Protein AF-A0A395L360-F1 (afdb_monomer_lite)

Radius of gyration: 21.71 Å; chains: 1; bounding box: 55×51×58 Å

Foldseek 3Di:
DVVVVLVVLVVCCVVCPPVDAADPLQVLLVQLVCLVVVHCADPVRDRHDPPDPVVSVVVRHLPSVQRVCCSDPLVLQSLLFHAFPLRDTHLLVVQLVVLCVVPVHNVRSSVRSVVVVVVLLVLLLVVLVPAPQFQEEEEEPDPQLVNCVSNQGPVSQVSVVVSRYHYDHHPVVLVVVLVVDQATAEYEYEYLDACDPDHCPSVVVLVVVCVVCVSRHVYYAYRPQNNLLVLCLVCVVCVVVQHQDDDDPSSLVSNCSRGVADCVVCSRRVVCVQQFDNSNSTHGHSLVVQQSVCSRSVNNPSSDPDVDD

Sequence (309 aa):
MKSLCLAALAEWRRVFGDNLFILQWTLAMQAIQCRMEKRYLNANGVLAHPSWNIVEMTLLANDVQGMWRFADADAVKFKSLFVDRDLHPSALGYLYLTEVYRTRNHEEAFWAAFRSYRVAFDRIFNAFGTIERRRRILTGDSFAIKVMDRMIPLEFRRRFEELGLRMVFSPDTALDIAKDCEPFDELVYVSQAKLGSVPNDAATQWSKTREKFKDAAQKVTILPWEAIFEQLSVRRGGYASGVRVPLALDVFDTLRGAADLDYIDLLECGGANDLVEHGAGGAPTLDGVFFILSVAAGGKELLVRPFGS

Secondary structure (DSSP, 8-state):
-HHHHHHHHHHHHHHHGGG-----HHHHHHHHHHHHTT-SB-TTS-B--SS--HHHHHTT-SSTTTGGGGGSGGGGGGGGS-B-TTSPBPHHHHHHHHHHHHHS-HHHHHHHHHHHHHHHHHHHHHHHHHS----EEEEESSHHHHHHHHHS-HHHHHHHHHTTEEE-S-HHHHHHHHHSSPPEEEEEEE------SSTTHHHHHHHHHHHHHTTTEEEEEEE-HHHHHHHHHHHHHHHHTT---PPPHHHHHHHHHHH-STTHHHHHTTGGGGGEEGGGTTEE-HHHHHHHHHHHTT-SS-S--TT--

pLDDT: mean 78.94, std 12.7, range [30.5, 96.25]

Structure (mmCIF, N/CA/C/O backbone):
data_AF-A0A395L360-F1
#
_entry.id   AF-A0A395L360-F1
#
loop_
_atom_site.group_PDB
_atom_site.id
_atom_site.type_symbol
_atom_site.label_atom_id
_atom_site.label_alt_id
_atom_site.label_comp_id
_atom_site.label_asym_id
_atom_site.label_entity_id
_atom_site.label_seq_id
_atom_site.pdbx_PDB_ins_code
_atom_site.Cartn_x
_atom_site.Cartn_y
_atom_site.Cartn_z
_atom_site.occupancy
_atom_site.B_iso_or_equiv
_atom_site.auth_seq_id
_atom_site.auth_comp_id
_atom_site.auth_asym_id
_atom_site.auth_atom_id
_atom_site.pdbx_PDB_model_num
ATOM 1 N N . MET A 1 1 ? 31.123 6.235 -11.259 1.00 59.22 1 MET A N 1
ATOM 2 C CA . MET A 1 1 ? 30.050 5.218 -11.151 1.00 59.22 1 MET A CA 1
ATOM 3 C C . MET A 1 1 ? 29.090 5.273 -12.343 1.00 59.22 1 MET A C 1
ATOM 5 O O . MET A 1 1 ? 29.039 4.292 -13.065 1.00 59.22 1 MET A O 1
ATOM 9 N N . LYS A 1 2 ? 28.431 6.412 -12.644 1.00 65.00 2 LYS A N 1
ATOM 10 C CA . LYS A 1 2 ? 27.554 6.574 -13.834 1.00 65.00 2 LYS A CA 1
ATOM 11 C C . LYS A 1 2 ? 28.213 6.143 -15.160 1.00 65.00 2 LYS A C 1
ATOM 13 O O . LYS A 1 2 ? 27.617 5.386 -15.914 1.00 65.00 2 LYS A O 1
ATOM 18 N N . SER A 1 3 ? 29.448 6.579 -15.418 1.00 68.50 3 SER A N 1
ATOM 19 C CA . SER A 1 3 ? 30.204 6.231 -16.634 1.00 68.50 3 SER A CA 1
ATOM 20 C C . SER A 1 3 ? 30.474 4.729 -16.781 1.00 68.50 3 SER A C 1
ATOM 22 O O . SER A 1 3 ? 30.363 4.199 -17.879 1.00 68.50 3 SER A O 1
ATOM 24 N N . LEU A 1 4 ? 30.771 4.038 -15.676 1.00 73.88 4 LEU A N 1
ATOM 25 C CA . LEU A 1 4 ? 31.001 2.590 -15.661 1.00 73.88 4 LEU A CA 1
ATOM 26 C C . LEU A 1 4 ? 29.714 1.814 -15.964 1.00 73.88 4 LEU A C 1
ATOM 28 O O . LEU A 1 4 ? 29.747 0.884 -16.761 1.00 73.88 4 LEU A O 1
ATOM 32 N N . CYS A 1 5 ? 28.575 2.222 -15.392 1.00 74.25 5 CYS A N 1
ATOM 33 C CA . CYS A 1 5 ? 27.287 1.589 -15.689 1.00 74.25 5 CYS A CA 1
ATOM 34 C C . CYS A 1 5 ? 26.885 1.775 -17.158 1.00 74.25 5 CYS A C 1
ATOM 36 O O . CYS A 1 5 ? 26.438 0.827 -17.793 1.00 74.25 5 CYS A O 1
ATOM 38 N N . LEU A 1 6 ? 27.074 2.977 -17.715 1.00 73.88 6 LEU A N 1
ATOM 39 C CA . LEU A 1 6 ? 26.780 3.243 -19.126 1.00 73.88 6 LEU A CA 1
ATOM 40 C C . LEU A 1 6 ? 27.688 2.433 -20.061 1.00 73.88 6 LEU A C 1
ATOM 42 O O . LEU A 1 6 ? 27.200 1.875 -21.039 1.00 73.88 6 LEU A O 1
ATOM 46 N N . ALA A 1 7 ? 28.979 2.315 -19.736 1.00 78.31 7 ALA A N 1
ATOM 47 C CA . ALA A 1 7 ? 29.909 1.474 -20.486 1.00 78.31 7 ALA A CA 1
ATOM 48 C C . ALA A 1 7 ? 29.517 -0.013 -20.427 1.00 78.31 7 ALA A C 1
ATOM 50 O O . ALA A 1 7 ? 29.523 -0.685 -21.453 1.00 78.31 7 ALA A O 1
ATOM 51 N N . ALA A 1 8 ? 29.109 -0.513 -19.256 1.00 81.38 8 ALA A N 1
ATOM 52 C CA . ALA A 1 8 ? 28.635 -1.887 -19.100 1.00 81.38 8 ALA A CA 1
ATOM 53 C C . ALA A 1 8 ? 27.352 -2.156 -19.907 1.00 81.38 8 ALA A C 1
ATOM 55 O O . ALA A 1 8 ? 27.265 -3.170 -20.594 1.00 81.38 8 ALA A O 1
ATOM 56 N N . LEU A 1 9 ? 26.379 -1.236 -19.882 1.00 80.94 9 LEU A N 1
ATOM 57 C CA . LEU A 1 9 ? 25.150 -1.349 -20.678 1.00 80.94 9 LEU A CA 1
ATOM 58 C C . LEU A 1 9 ? 25.431 -1.309 -22.185 1.00 80.94 9 LEU A C 1
ATOM 60 O O . LEU A 1 9 ? 24.823 -2.069 -22.939 1.00 80.94 9 LEU A O 1
ATOM 64 N N . ALA A 1 10 ? 26.354 -0.450 -22.625 1.00 82.38 10 ALA A N 1
ATOM 65 C CA . ALA A 1 10 ? 26.782 -0.394 -24.020 1.00 82.38 10 ALA A CA 1
ATOM 66 C C . ALA A 1 10 ? 27.452 -1.706 -24.453 1.00 82.38 10 ALA A C 1
ATOM 68 O O . ALA A 1 10 ? 27.144 -2.227 -25.524 1.00 82.38 10 ALA A O 1
ATOM 69 N N . GLU A 1 11 ? 28.304 -2.277 -23.600 1.00 86.94 11 GLU A N 1
ATOM 70 C CA . GLU A 1 11 ? 28.961 -3.556 -23.865 1.00 86.94 11 GLU A CA 1
ATOM 71 C C . GLU A 1 11 ? 27.959 -4.714 -23.908 1.00 86.94 11 GLU A C 1
ATOM 73 O O . GLU A 1 11 ? 27.993 -5.528 -24.828 1.00 86.94 11 GLU A O 1
ATOM 78 N N . TRP A 1 12 ? 26.994 -4.756 -22.986 1.00 87.25 12 TRP A N 1
ATOM 79 C CA . TRP A 1 12 ? 25.898 -5.722 -23.054 1.00 87.25 12 TRP A CA 1
ATOM 80 C C . TRP A 1 12 ? 25.108 -5.575 -24.348 1.00 87.25 12 TRP A C 1
ATOM 82 O O . TRP A 1 12 ? 24.832 -6.572 -25.010 1.00 87.25 12 TRP A O 1
ATOM 92 N N . ARG A 1 13 ? 24.779 -4.348 -24.763 1.00 85.12 13 ARG A N 1
ATOM 93 C CA . ARG A 1 13 ? 24.051 -4.130 -26.016 1.00 85.12 13 ARG A CA 1
ATOM 94 C C . ARG A 1 13 ? 24.862 -4.562 -27.235 1.00 85.12 13 ARG A C 1
ATOM 96 O O . ARG A 1 13 ? 24.296 -5.148 -28.152 1.00 85.12 13 ARG A O 1
ATOM 103 N N . ARG A 1 14 ? 26.181 -4.354 -27.218 1.00 89.06 14 ARG A N 1
ATOM 104 C CA . ARG A 1 14 ? 27.108 -4.839 -28.250 1.00 89.06 14 ARG A CA 1
ATOM 105 C C . ARG A 1 14 ? 27.142 -6.370 -28.326 1.00 89.06 14 ARG A C 1
ATOM 107 O O . ARG A 1 14 ? 27.193 -6.913 -29.424 1.00 89.06 14 ARG A O 1
ATOM 114 N N . VAL A 1 15 ? 27.134 -7.055 -27.180 1.00 92.88 15 VAL A N 1
ATOM 115 C CA . VAL A 1 15 ? 27.227 -8.525 -27.091 1.00 92.88 15 VAL A CA 1
ATOM 116 C C . VAL A 1 15 ? 25.903 -9.210 -27.427 1.00 92.88 15 VAL A C 1
ATOM 118 O O . VAL A 1 15 ? 25.886 -10.192 -28.163 1.00 92.88 15 VAL A O 1
ATOM 121 N N . PHE A 1 16 ? 24.795 -8.710 -26.885 1.00 87.38 16 PHE A N 1
ATOM 122 C CA . PHE A 1 16 ? 23.493 -9.373 -26.949 1.00 87.38 16 PHE A CA 1
ATOM 123 C C . PHE A 1 16 ? 22.576 -8.824 -28.056 1.00 87.38 16 PHE A C 1
ATOM 125 O O . PHE A 1 16 ? 21.597 -9.483 -28.410 1.00 87.38 16 PHE A O 1
ATOM 132 N N . GLY A 1 17 ? 22.880 -7.652 -28.627 1.00 84.38 17 GLY A N 1
ATOM 133 C CA . GLY A 1 17 ? 22.127 -7.056 -29.734 1.00 84.38 17 GLY A CA 1
ATOM 134 C C . GLY A 1 17 ? 20.633 -6.908 -29.431 1.00 84.38 17 GLY A C 1
ATOM 135 O O . GLY A 1 17 ? 20.245 -6.474 -28.344 1.00 84.38 17 GLY A O 1
ATOM 136 N N . ASP A 1 18 ? 19.791 -7.321 -30.379 1.00 78.88 18 ASP A N 1
ATOM 137 C CA . ASP A 1 18 ? 18.322 -7.254 -30.284 1.00 78.88 18 ASP A CA 1
ATOM 138 C C . ASP A 1 18 ? 17.711 -8.242 -29.274 1.00 78.88 18 ASP A C 1
ATOM 140 O O . ASP A 1 18 ? 16.524 -8.158 -28.946 1.00 78.88 18 ASP A O 1
ATOM 144 N N . ASN A 1 19 ? 18.514 -9.172 -28.743 1.00 80.31 19 ASN A N 1
ATOM 145 C CA . ASN A 1 19 ? 18.090 -10.053 -27.655 1.00 80.31 19 ASN A CA 1
ATOM 146 C C . ASN A 1 19 ? 18.154 -9.360 -26.287 1.00 80.31 19 ASN A C 1
ATOM 148 O O . ASN A 1 19 ? 17.622 -9.894 -25.314 1.00 80.31 19 ASN A O 1
ATOM 152 N N . LEU A 1 20 ? 18.776 -8.178 -26.200 1.00 81.50 20 LEU A N 1
ATOM 153 C CA . LEU A 1 20 ? 18.818 -7.381 -24.983 1.00 81.50 20 LEU A CA 1
ATOM 154 C C . LEU A 1 20 ? 17.690 -6.353 -24.953 1.00 81.50 20 LEU A C 1
ATOM 156 O O . LEU A 1 20 ? 17.632 -5.428 -25.764 1.00 81.50 20 LEU A O 1
ATOM 160 N N . PHE A 1 21 ? 16.846 -6.472 -23.935 1.00 77.81 21 PHE A N 1
ATOM 161 C CA . PHE A 1 21 ? 15.859 -5.462 -23.593 1.00 77.81 21 PHE A CA 1
ATOM 162 C C . PHE A 1 21 ? 16.303 -4.729 -22.324 1.00 77.81 21 PHE A C 1
ATOM 164 O O . PHE A 1 21 ? 16.394 -5.336 -21.258 1.00 77.81 21 PHE A O 1
ATOM 171 N N . ILE A 1 22 ? 16.597 -3.430 -22.433 1.00 76.75 22 ILE A N 1
ATOM 172 C CA . ILE A 1 22 ? 16.998 -2.601 -21.287 1.00 76.75 22 ILE A CA 1
ATOM 173 C C . ILE A 1 22 ? 15.812 -1.741 -20.867 1.00 76.75 22 ILE A C 1
ATOM 175 O O . ILE A 1 22 ? 15.365 -0.881 -21.627 1.00 76.75 22 ILE A O 1
ATOM 179 N N . LEU A 1 23 ? 15.363 -1.946 -19.631 1.00 76.75 23 LEU A N 1
ATOM 180 C CA . LEU A 1 23 ? 14.363 -1.128 -18.956 1.00 76.75 23 LEU A CA 1
ATOM 181 C C . LEU A 1 23 ? 15.020 -0.376 -17.797 1.00 76.75 23 LEU A C 1
ATOM 183 O O . LEU A 1 23 ? 15.517 -0.987 -16.852 1.00 76.75 23 LEU A O 1
ATOM 187 N N . GLN A 1 24 ? 14.984 0.949 -17.832 1.00 76.75 24 GLN A N 1
ATOM 188 C CA . GLN A 1 24 ? 15.453 1.811 -16.755 1.00 76.75 24 GLN A CA 1
ATOM 189 C C . GLN A 1 24 ? 14.305 2.169 -15.809 1.00 76.75 24 GLN A C 1
ATOM 191 O O . GLN A 1 24 ? 13.947 3.334 -15.638 1.00 76.75 24 GLN A O 1
ATOM 196 N N . TRP A 1 25 ? 13.761 1.147 -15.145 1.00 75.69 25 TRP A N 1
ATOM 197 C CA . TRP A 1 25 ? 12.583 1.231 -14.274 1.00 75.69 25 TRP A CA 1
ATOM 198 C C . TRP A 1 25 ? 12.592 2.416 -13.292 1.00 75.69 25 TRP A C 1
ATOM 200 O O . TRP A 1 25 ? 11.624 3.170 -13.210 1.00 75.69 25 TRP A O 1
ATOM 210 N N . THR A 1 26 ? 13.691 2.633 -12.570 1.00 75.44 26 THR A N 1
ATOM 211 C CA . THR A 1 26 ? 13.767 3.716 -11.578 1.00 75.44 26 THR A CA 1
ATOM 212 C C . THR A 1 26 ? 13.650 5.094 -12.223 1.00 75.44 26 THR A C 1
ATOM 214 O O . THR A 1 26 ? 12.878 5.932 -11.761 1.00 75.44 26 THR A O 1
ATOM 217 N N . LEU A 1 27 ? 14.372 5.320 -13.323 1.00 73.94 27 LEU A N 1
ATOM 218 C CA . LEU A 1 27 ? 14.349 6.592 -14.048 1.00 73.94 27 LEU A CA 1
ATOM 219 C C . LEU A 1 27 ? 13.007 6.804 -14.741 1.00 73.94 27 LEU A C 1
ATOM 221 O O . LEU A 1 27 ? 12.479 7.913 -14.737 1.00 73.94 27 LEU A O 1
ATOM 225 N N . ALA A 1 28 ? 12.436 5.726 -15.266 1.00 72.81 28 ALA A N 1
ATOM 226 C CA . ALA A 1 28 ? 11.098 5.680 -15.813 1.00 72.81 28 ALA A CA 1
ATOM 227 C C . ALA A 1 28 ? 10.045 6.179 -14.821 1.00 72.81 28 ALA A C 1
ATOM 229 O O . ALA A 1 28 ? 9.337 7.153 -15.090 1.00 72.81 28 ALA A O 1
ATOM 230 N N . MET A 1 29 ? 9.988 5.569 -13.640 1.00 75.50 29 MET A N 1
ATOM 231 C CA . MET A 1 29 ? 8.995 5.915 -12.626 1.00 75.50 29 MET A CA 1
ATOM 232 C C . MET A 1 29 ? 9.245 7.289 -12.011 1.00 75.50 29 MET A C 1
ATOM 234 O O . MET A 1 29 ? 8.304 8.053 -11.809 1.00 75.50 29 MET A O 1
ATOM 238 N N . GLN A 1 30 ? 10.504 7.659 -11.771 1.00 74.44 30 GLN A N 1
ATOM 239 C CA . GLN A 1 30 ? 10.831 8.995 -11.275 1.00 74.44 30 GLN A CA 1
ATOM 240 C C . GLN A 1 30 ? 10.478 10.084 -12.294 1.00 74.44 30 GLN A C 1
ATOM 242 O O . GLN A 1 30 ? 10.007 11.154 -11.905 1.00 74.44 30 GLN A O 1
ATOM 247 N N . ALA A 1 31 ? 10.646 9.821 -13.593 1.00 72.88 31 ALA A N 1
ATOM 248 C CA . ALA A 1 31 ? 10.230 10.742 -14.642 1.00 72.88 31 ALA A CA 1
ATOM 249 C C . ALA A 1 31 ? 8.704 10.908 -14.690 1.00 72.88 31 ALA A C 1
ATOM 251 O O . ALA A 1 31 ? 8.224 12.028 -14.877 1.00 72.88 31 ALA A O 1
ATOM 252 N N . ILE A 1 32 ? 7.940 9.829 -14.490 1.00 73.25 32 ILE A N 1
ATOM 253 C CA . ILE A 1 32 ? 6.479 9.897 -14.328 1.00 73.25 32 ILE A CA 1
ATOM 254 C C . ILE A 1 32 ? 6.137 10.739 -13.098 1.00 73.25 32 ILE A C 1
ATOM 256 O O . ILE A 1 32 ? 5.418 11.728 -13.221 1.00 73.25 32 ILE A O 1
ATOM 260 N N . GLN A 1 33 ? 6.715 10.425 -11.937 1.00 74.94 33 GLN A N 1
ATOM 261 C CA . GLN A 1 33 ? 6.440 11.139 -10.692 1.00 74.94 33 GLN A CA 1
ATOM 262 C C . GLN A 1 33 ? 6.735 12.643 -10.808 1.00 74.94 33 GLN A C 1
ATOM 264 O O . GLN A 1 33 ? 5.898 13.464 -10.436 1.00 74.94 33 GLN A O 1
ATOM 269 N N . CYS A 1 34 ? 7.887 13.021 -11.372 1.00 76.56 34 CYS A N 1
ATOM 270 C CA . CYS A 1 34 ? 8.237 14.427 -11.571 1.00 76.56 34 CYS A CA 1
ATOM 271 C C . CYS A 1 34 ? 7.216 15.143 -12.465 1.00 76.56 34 CYS A C 1
ATOM 273 O O . CYS A 1 34 ? 6.809 16.255 -12.142 1.00 76.56 34 CYS A O 1
ATOM 275 N N . ARG A 1 35 ? 6.749 14.505 -13.547 1.00 73.62 35 ARG A N 1
ATOM 276 C CA . ARG A 1 35 ? 5.703 15.073 -14.415 1.00 73.62 35 ARG A CA 1
ATOM 277 C C . ARG A 1 35 ? 4.372 15.225 -13.684 1.00 73.62 35 ARG A C 1
ATOM 279 O O . ARG A 1 35 ? 3.767 16.291 -13.756 1.00 73.62 35 ARG A O 1
ATOM 286 N N . MET A 1 36 ? 3.947 14.199 -12.947 1.00 73.06 36 MET A N 1
ATOM 287 C CA . MET A 1 36 ? 2.704 14.218 -12.169 1.00 73.06 36 MET A CA 1
ATOM 288 C C . MET A 1 36 ? 2.684 15.332 -11.121 1.00 73.06 36 MET A C 1
ATOM 290 O O . MET A 1 36 ? 1.665 15.985 -10.914 1.00 73.06 36 MET A O 1
ATOM 294 N N . GLU A 1 37 ? 3.824 15.566 -10.477 1.00 77.12 37 GLU A N 1
ATOM 295 C CA . GLU A 1 37 ? 4.002 16.607 -9.463 1.00 77.12 37 GLU A CA 1
ATOM 296 C C . GLU A 1 37 ? 4.394 17.964 -10.076 1.00 77.12 37 GLU A C 1
ATOM 298 O O . GLU A 1 37 ? 4.651 18.917 -9.343 1.00 77.12 37 GLU A O 1
ATOM 303 N N . LYS A 1 38 ? 4.450 18.060 -11.414 1.00 77.12 38 LYS A N 1
ATOM 304 C CA . LYS A 1 38 ? 4.876 19.245 -12.178 1.00 77.12 38 LYS A CA 1
ATOM 305 C C . LYS A 1 38 ? 6.249 19.788 -11.752 1.00 77.12 38 LYS A C 1
ATOM 307 O O . LYS A 1 38 ? 6.505 20.989 -11.820 1.00 77.12 38 LYS A O 1
ATOM 312 N N . ARG A 1 39 ? 7.150 18.904 -11.321 1.00 82.12 39 ARG A N 1
ATOM 313 C CA . ARG A 1 39 ? 8.523 19.226 -10.920 1.00 82.12 39 ARG A CA 1
ATOM 314 C C . ARG A 1 39 ? 9.479 19.117 -12.101 1.00 82.12 39 ARG A C 1
ATOM 316 O O . ARG A 1 39 ? 9.359 18.218 -12.930 1.00 82.12 39 ARG A O 1
ATOM 323 N N . TYR A 1 40 ? 10.473 20.004 -12.124 1.00 81.31 40 TYR A N 1
ATOM 324 C CA . TYR A 1 40 ? 11.569 19.992 -13.100 1.00 81.31 40 TYR A CA 1
ATOM 325 C C . TYR A 1 40 ? 11.104 20.035 -14.563 1.00 81.31 40 TYR A C 1
ATOM 327 O O . TYR A 1 40 ? 11.770 19.496 -15.441 1.00 81.31 40 TYR A O 1
ATOM 335 N N . LEU A 1 41 ? 9.956 20.654 -14.838 1.00 76.88 41 LEU A N 1
ATOM 336 C CA . LEU A 1 41 ? 9.489 20.902 -16.198 1.00 76.88 41 LEU A CA 1
ATOM 337 C C . LEU A 1 41 ? 10.033 22.252 -16.670 1.00 76.88 41 LEU A C 1
ATOM 339 O O . LEU A 1 41 ? 9.977 23.236 -15.934 1.00 76.88 41 LEU A O 1
ATOM 343 N N . ASN A 1 42 ? 10.573 22.304 -17.886 1.00 77.62 42 ASN A N 1
ATOM 344 C CA . ASN A 1 42 ? 10.954 23.568 -18.510 1.00 77.62 42 ASN A CA 1
ATOM 345 C C . ASN A 1 42 ? 9.720 24.317 -19.056 1.00 77.62 42 ASN A C 1
ATOM 347 O O . ASN A 1 42 ? 8.594 23.819 -18.996 1.00 77.62 42 ASN A O 1
ATOM 351 N N . ALA A 1 43 ? 9.936 25.502 -19.636 1.00 76.38 43 ALA A N 1
ATOM 352 C CA . ALA A 1 43 ? 8.869 26.342 -20.195 1.00 76.38 43 ALA A CA 1
ATOM 353 C C . ALA A 1 43 ? 8.021 25.657 -21.290 1.00 76.38 43 ALA A C 1
ATOM 355 O O . ALA A 1 43 ? 6.885 26.056 -21.517 1.00 76.38 43 ALA A O 1
ATOM 356 N N . ASN A 1 44 ? 8.543 24.603 -21.926 1.00 71.94 44 ASN A N 1
ATOM 357 C CA . ASN A 1 44 ? 7.860 23.836 -22.969 1.00 71.94 44 ASN A CA 1
ATOM 358 C C . ASN A 1 44 ? 7.215 22.543 -22.428 1.00 71.94 44 ASN A C 1
ATOM 360 O O . ASN A 1 44 ? 6.827 21.679 -23.210 1.00 71.94 44 ASN A O 1
ATOM 364 N N . GLY A 1 45 ? 7.151 22.359 -21.103 1.00 65.50 45 GLY A N 1
ATOM 365 C CA . GLY A 1 45 ? 6.587 21.158 -20.475 1.00 65.50 45 GLY A CA 1
ATOM 366 C C . GLY A 1 45 ? 7.474 19.911 -20.574 1.00 65.50 45 GLY A C 1
ATOM 367 O O . GLY A 1 45 ? 7.029 18.807 -20.259 1.00 65.50 45 GLY A O 1
ATOM 368 N N . VAL A 1 46 ? 8.735 20.057 -20.990 1.00 71.38 46 VAL A N 1
ATOM 369 C CA . VAL A 1 46 ? 9.690 18.947 -21.098 1.00 71.38 46 VAL A CA 1
ATOM 370 C C . VAL A 1 46 ? 10.416 18.763 -19.768 1.00 71.38 46 VAL A C 1
ATOM 372 O O . VAL A 1 46 ? 10.891 19.728 -19.168 1.00 71.38 46 VAL A O 1
ATOM 375 N N . LEU A 1 47 ? 10.525 17.512 -19.317 1.00 69.31 47 LEU A N 1
ATOM 376 C CA . LEU A 1 47 ? 11.241 17.157 -18.094 1.00 69.31 47 LEU A CA 1
ATOM 377 C C . LEU A 1 47 ? 12.748 17.424 -18.250 1.00 69.31 47 LEU A C 1
ATOM 379 O O . LEU A 1 47 ? 13.417 16.791 -19.064 1.00 69.31 47 LEU A O 1
ATOM 383 N N . ALA A 1 48 ? 13.268 18.339 -17.437 1.00 72.81 48 ALA A N 1
ATOM 384 C CA . ALA A 1 48 ? 14.655 18.782 -17.371 1.00 72.81 48 ALA A CA 1
ATOM 385 C C . ALA A 1 48 ? 15.181 18.623 -15.930 1.00 72.81 48 ALA A C 1
ATOM 387 O O . ALA A 1 48 ? 15.275 19.582 -15.164 1.00 72.81 48 ALA A O 1
ATOM 388 N N . HIS A 1 49 ? 15.487 17.383 -15.539 1.00 73.31 49 HIS A N 1
ATOM 389 C CA . HIS A 1 49 ? 15.972 17.070 -14.192 1.00 73.31 49 HIS A CA 1
ATOM 390 C C . HIS A 1 49 ? 17.443 17.505 -14.010 1.00 73.31 49 HIS A C 1
ATOM 392 O O . HIS A 1 49 ? 18.272 17.172 -14.857 1.00 73.31 49 HIS A O 1
ATOM 398 N N . PRO A 1 50 ? 17.818 18.180 -12.904 1.00 69.62 50 PRO A N 1
ATOM 399 C CA . PRO A 1 50 ? 19.157 18.764 -12.740 1.00 69.62 50 PRO A CA 1
ATOM 400 C C . PRO A 1 50 ? 20.289 17.731 -12.650 1.00 69.62 50 PRO A C 1
ATOM 402 O O . PRO A 1 50 ? 21.438 18.047 -12.941 1.00 69.62 50 PRO A O 1
ATOM 405 N N . SER A 1 51 ? 19.985 16.496 -12.245 1.00 68.62 51 SER A N 1
ATOM 406 C CA . SER A 1 51 ? 20.979 15.428 -12.065 1.00 68.62 51 SER A CA 1
ATOM 407 C C . SER A 1 51 ? 20.837 14.257 -13.040 1.00 68.62 51 SER A C 1
ATOM 409 O O . SER A 1 51 ? 21.713 13.389 -13.075 1.00 68.62 51 SER A O 1
ATOM 411 N N . TRP A 1 52 ? 19.776 14.214 -13.855 1.00 66.69 52 TRP A N 1
ATOM 412 C CA . TRP A 1 52 ? 19.550 13.123 -14.807 1.00 66.69 52 TRP A CA 1
ATOM 413 C C . TRP A 1 52 ? 19.457 13.666 -16.222 1.00 66.69 52 TRP A C 1
ATOM 415 O O . TRP A 1 52 ? 18.500 14.347 -16.584 1.00 66.69 52 TRP A O 1
ATOM 425 N N . ASN A 1 53 ? 20.432 13.299 -17.047 1.00 65.00 53 ASN A N 1
ATOM 426 C CA . ASN A 1 53 ? 20.333 13.515 -18.478 1.00 65.00 53 ASN A CA 1
ATOM 427 C C . ASN A 1 53 ? 19.519 12.369 -19.088 1.00 65.00 53 ASN A C 1
ATOM 429 O O . ASN A 1 53 ? 20.064 11.333 -19.467 1.00 65.00 53 ASN A O 1
ATOM 433 N N . ILE A 1 54 ? 18.197 12.547 -19.119 1.00 60.22 54 ILE A N 1
ATOM 434 C CA . ILE A 1 54 ? 17.262 11.566 -19.677 1.00 60.22 54 ILE A CA 1
ATOM 435 C C . ILE A 1 54 ? 17.630 11.252 -21.131 1.00 60.22 54 ILE A C 1
ATOM 437 O O . ILE A 1 54 ? 17.564 10.095 -21.518 1.00 60.22 54 ILE A O 1
ATOM 441 N N . VAL A 1 55 ? 18.114 12.232 -21.902 1.00 59.84 55 VAL A N 1
ATOM 442 C CA . VAL A 1 55 ? 18.509 12.052 -23.309 1.00 59.84 55 VAL A CA 1
ATOM 443 C C . VAL A 1 55 ? 19.649 11.038 -23.454 1.00 59.84 55 VAL A C 1
ATOM 445 O O . VAL A 1 55 ? 19.515 10.091 -24.220 1.00 59.84 55 VAL A O 1
ATOM 448 N N . GLU A 1 56 ? 20.728 11.153 -22.675 1.00 62.03 56 GLU A N 1
ATOM 449 C CA . GLU A 1 56 ? 21.827 10.163 -22.683 1.00 62.03 56 GLU A CA 1
ATOM 450 C C . GLU A 1 56 ? 21.346 8.750 -22.335 1.00 62.03 56 GLU A C 1
ATOM 452 O O . GLU A 1 56 ? 21.792 7.765 -22.917 1.00 62.03 56 GLU A O 1
ATOM 457 N N . MET A 1 57 ? 20.424 8.655 -21.380 1.00 60.78 57 MET A N 1
ATOM 458 C CA . MET A 1 57 ? 19.875 7.390 -20.903 1.00 60.78 57 MET A CA 1
ATOM 459 C C . MET A 1 57 ? 18.929 6.749 -21.937 1.00 60.78 57 MET A C 1
ATOM 461 O O . MET A 1 57 ? 18.931 5.528 -22.090 1.00 60.78 57 MET A O 1
ATOM 465 N N . THR A 1 58 ? 18.177 7.566 -22.690 1.00 61.34 58 THR A N 1
ATOM 466 C CA . THR A 1 58 ? 17.247 7.111 -23.745 1.00 61.34 58 THR A CA 1
ATOM 467 C C . THR A 1 58 ? 17.940 6.412 -24.908 1.00 61.34 58 THR A C 1
ATOM 469 O O . THR A 1 58 ? 17.328 5.572 -25.555 1.00 61.34 58 THR A O 1
ATOM 472 N N . LEU A 1 59 ? 19.213 6.727 -25.171 1.00 62.25 59 LEU A N 1
ATOM 473 C CA . LEU A 1 59 ? 19.972 6.140 -26.280 1.00 62.25 59 LEU A CA 1
ATOM 474 C C . LEU A 1 59 ? 20.271 4.651 -26.067 1.00 62.25 59 LEU A C 1
ATOM 476 O O . LEU A 1 59 ? 20.523 3.927 -27.027 1.00 62.25 59 LEU A O 1
ATOM 480 N N . LEU A 1 60 ? 20.258 4.195 -24.812 1.00 62.09 60 LEU A N 1
ATOM 481 C CA . LEU A 1 60 ? 20.597 2.824 -24.436 1.00 62.09 60 LEU A CA 1
ATOM 482 C C . LEU A 1 60 ? 19.396 2.020 -23.944 1.00 62.09 60 LEU A C 1
ATOM 484 O O . LEU A 1 60 ? 19.508 0.801 -23.837 1.00 62.09 60 LEU A O 1
ATOM 488 N N . ALA A 1 61 ? 18.273 2.666 -23.639 1.00 60.72 61 ALA A N 1
ATOM 489 C CA . ALA A 1 61 ? 17.119 2.032 -23.021 1.00 60.72 61 ALA A CA 1
ATOM 490 C C . ALA A 1 61 ? 15.910 2.015 -23.959 1.00 60.72 61 ALA A C 1
ATOM 492 O O . ALA A 1 61 ? 15.635 2.976 -24.673 1.00 60.72 61 ALA A O 1
ATOM 493 N N . ASN A 1 62 ? 15.187 0.900 -23.956 1.00 66.06 62 ASN A N 1
ATOM 494 C CA . ASN A 1 62 ? 14.049 0.669 -24.845 1.00 66.06 62 ASN A CA 1
ATOM 495 C C . ASN A 1 62 ? 12.770 1.388 -24.380 1.00 66.06 62 ASN A C 1
ATOM 497 O O . ASN A 1 62 ? 11.775 1.410 -25.098 1.00 66.06 62 ASN A O 1
ATOM 501 N N . ASP A 1 63 ? 12.796 1.976 -23.188 1.00 59.84 63 ASP A N 1
ATOM 502 C CA . ASP A 1 63 ? 11.618 2.370 -22.426 1.00 59.84 63 ASP A CA 1
ATOM 503 C C . ASP A 1 63 ? 11.285 3.855 -22.469 1.00 59.84 63 ASP A C 1
ATOM 505 O O . ASP A 1 63 ? 10.121 4.235 -22.334 1.00 59.84 63 ASP A O 1
ATOM 509 N N . VAL A 1 64 ? 12.264 4.726 -22.706 1.00 53.28 64 VAL A N 1
ATOM 510 C CA . VAL A 1 64 ? 12.040 6.163 -22.509 1.00 53.28 64 VAL A CA 1
ATOM 511 C C . VAL A 1 64 ? 11.174 6.810 -23.593 1.00 53.28 64 VAL A C 1
ATOM 513 O O . VAL A 1 64 ? 10.441 7.758 -23.304 1.00 53.28 64 VAL A O 1
ATOM 516 N N . GLN A 1 65 ? 11.148 6.254 -24.808 1.00 51.31 65 GLN A N 1
ATOM 517 C CA . GLN A 1 65 ? 10.231 6.706 -25.862 1.00 51.31 65 GLN A CA 1
ATOM 518 C C . GLN A 1 65 ? 8.782 6.221 -25.675 1.00 51.31 65 GLN A C 1
ATOM 520 O O . GLN A 1 65 ? 7.887 6.781 -26.296 1.00 51.31 65 GLN A O 1
ATOM 525 N N . GLY A 1 66 ? 8.511 5.241 -24.806 1.00 52.03 66 GLY A N 1
ATOM 526 C CA . GLY A 1 66 ? 7.139 4.821 -24.480 1.00 52.03 66 GLY A CA 1
ATOM 527 C C . GLY A 1 66 ? 6.464 5.707 -23.428 1.00 52.03 66 GLY A C 1
ATOM 528 O O . GLY A 1 66 ? 5.242 5.767 -23.342 1.00 52.03 66 GLY A O 1
ATOM 529 N N . MET A 1 67 ? 7.253 6.440 -22.637 1.00 55.06 67 MET A N 1
ATOM 530 C CA . MET A 1 67 ? 6.773 7.053 -21.395 1.00 55.06 67 MET A CA 1
ATOM 531 C C . MET A 1 67 ? 6.276 8.491 -21.494 1.00 55.06 67 MET A C 1
ATOM 533 O O . MET A 1 67 ? 5.695 9.004 -20.538 1.00 55.06 67 MET A O 1
ATOM 537 N N . TRP A 1 68 ? 6.503 9.175 -22.616 1.00 49.97 68 TRP A N 1
ATOM 538 C CA . TRP A 1 68 ? 6.033 10.556 -22.793 1.00 49.97 68 TRP A CA 1
ATOM 539 C C . TRP A 1 68 ? 4.501 10.659 -22.765 1.00 49.97 68 TRP A C 1
ATOM 541 O O . TRP A 1 68 ? 3.979 11.689 -22.351 1.00 49.97 68 TRP A O 1
ATOM 551 N N . ARG A 1 69 ? 3.788 9.582 -23.126 1.00 50.56 69 ARG A N 1
ATOM 552 C CA . ARG A 1 69 ? 2.319 9.498 -23.056 1.00 50.56 69 ARG A CA 1
ATOM 553 C C . ARG A 1 69 ? 1.771 9.250 -21.650 1.00 50.56 69 ARG A C 1
ATOM 555 O O . ARG A 1 69 ? 0.595 9.477 -21.420 1.00 50.56 69 ARG A O 1
ATOM 562 N N . PHE A 1 70 ? 2.611 8.908 -20.672 1.00 51.66 70 PHE A N 1
ATOM 563 C CA . PHE A 1 70 ? 2.209 8.840 -19.258 1.00 51.66 70 PHE A CA 1
ATOM 564 C C . PHE A 1 70 ? 2.053 10.228 -18.602 1.00 51.66 70 PHE A C 1
ATOM 566 O O . PHE A 1 70 ? 1.846 10.333 -17.396 1.00 51.66 70 PHE A O 1
ATOM 573 N N . ALA A 1 71 ? 2.148 11.298 -19.399 1.00 47.31 71 ALA A N 1
ATOM 574 C CA . ALA A 1 71 ? 1.791 12.666 -19.035 1.00 47.31 71 ALA A CA 1
ATOM 575 C C . ALA A 1 71 ? 0.289 12.989 -19.231 1.00 47.31 71 ALA A C 1
ATOM 577 O O . ALA A 1 71 ? -0.100 14.142 -19.049 1.00 47.31 71 ALA A O 1
ATOM 578 N N . ASP A 1 72 ? -0.534 12.012 -19.630 1.00 49.16 72 ASP A N 1
ATOM 579 C CA . ASP A 1 72 ? -1.973 12.179 -19.889 1.00 49.16 72 ASP A CA 1
ATOM 580 C C . ASP A 1 72 ? -2.788 12.473 -18.611 1.00 49.16 72 ASP A C 1
ATOM 582 O O . ASP A 1 72 ? -2.372 12.150 -17.501 1.00 49.16 72 ASP A O 1
ATOM 586 N N . ALA A 1 73 ? -3.977 13.064 -18.746 1.00 41.28 73 ALA A N 1
ATOM 587 C CA . ALA A 1 73 ? -4.859 13.436 -17.634 1.00 41.28 73 ALA A CA 1
ATOM 588 C C . ALA A 1 73 ? -5.359 12.227 -16.808 1.00 41.28 73 ALA A C 1
ATOM 590 O O . ALA A 1 73 ? -5.688 12.380 -15.629 1.00 41.28 73 ALA A O 1
ATOM 591 N N . ASP A 1 74 ? -5.300 11.016 -17.373 1.00 52.06 74 ASP A N 1
ATOM 592 C CA . ASP A 1 74 ? -5.495 9.733 -16.677 1.00 52.06 74 ASP A CA 1
ATOM 593 C C . ASP A 1 74 ? -4.266 9.281 -15.846 1.00 52.06 74 ASP A C 1
ATOM 595 O O . ASP A 1 74 ? -4.253 8.174 -15.290 1.00 52.06 74 ASP A O 1
ATOM 599 N N . ALA A 1 75 ? -3.258 10.156 -15.675 1.00 56.91 75 ALA A N 1
ATOM 600 C CA . ALA A 1 75 ? -2.046 9.985 -14.857 1.00 56.91 75 ALA A CA 1
ATOM 601 C C . ALA A 1 75 ? -2.310 9.412 -13.451 1.00 56.91 75 ALA A C 1
ATOM 603 O O . ALA A 1 75 ? -1.431 8.825 -12.828 1.00 56.91 75 ALA A O 1
ATOM 604 N N . VAL A 1 76 ? -3.527 9.550 -12.921 1.00 61.28 76 VAL A N 1
ATOM 605 C CA . VAL A 1 76 ? -3.904 9.030 -11.603 1.00 61.28 76 VAL A CA 1
ATOM 606 C C . VAL A 1 76 ? -3.692 7.517 -11.482 1.00 61.28 76 VAL A C 1
ATOM 608 O O . VAL A 1 76 ? -3.254 7.065 -10.426 1.00 61.28 76 VAL A O 1
ATOM 611 N N . LYS A 1 77 ? -3.916 6.743 -12.555 1.00 66.94 77 LYS A N 1
ATOM 612 C CA . LYS A 1 77 ? -3.625 5.294 -12.589 1.00 66.94 77 LYS A CA 1
ATOM 613 C C . LYS A 1 77 ? -2.126 5.001 -12.493 1.00 66.94 77 LYS A C 1
ATOM 615 O O . LYS A 1 77 ? -1.724 3.954 -11.998 1.00 66.94 77 LYS A O 1
ATOM 620 N N . PHE A 1 78 ? -1.299 5.952 -12.915 1.00 69.12 78 PHE A N 1
ATOM 621 C CA . PHE A 1 78 ? 0.155 5.854 -12.895 1.00 69.12 78 PHE A CA 1
ATOM 622 C C . PHE A 1 78 ? 0.755 6.183 -11.526 1.00 69.12 78 PHE A C 1
ATOM 624 O O . PHE A 1 78 ? 1.888 5.791 -11.280 1.00 69.12 78 PHE A O 1
ATOM 631 N N . LYS A 1 79 ? 0.001 6.783 -10.585 1.00 69.62 79 LYS A N 1
ATOM 632 C CA . LYS A 1 79 ? 0.444 6.868 -9.173 1.00 69.62 79 LYS A CA 1
ATOM 633 C C . LYS A 1 79 ? 0.690 5.490 -8.564 1.00 69.62 79 LYS A C 1
ATOM 635 O O . LYS A 1 79 ? 1.560 5.350 -7.708 1.00 69.62 79 LYS A O 1
ATOM 640 N N . SER A 1 80 ? -0.055 4.492 -9.038 1.00 73.75 80 SER A N 1
ATOM 641 C CA . SER A 1 80 ? 0.078 3.095 -8.634 1.00 73.75 80 SER A CA 1
ATOM 642 C C . SER A 1 80 ? 1.325 2.423 -9.201 1.00 73.75 80 SER A C 1
ATOM 644 O O . SER A 1 80 ? 1.688 1.364 -8.704 1.00 73.75 80 SER A O 1
ATOM 646 N N . LEU A 1 81 ? 1.991 3.026 -10.194 1.00 75.69 81 LEU A N 1
ATOM 647 C CA . LEU A 1 81 ? 3.314 2.633 -10.668 1.00 75.69 81 LEU A CA 1
ATOM 648 C C . LEU A 1 81 ? 4.374 3.494 -9.976 1.00 75.69 81 LEU A C 1
ATOM 650 O O . LEU A 1 81 ? 4.702 4.594 -10.420 1.00 75.69 81 LEU A O 1
ATOM 654 N N . PHE A 1 82 ? 4.927 2.995 -8.877 1.00 74.62 82 PHE A N 1
ATOM 655 C CA . PHE A 1 82 ? 6.012 3.681 -8.180 1.00 74.62 82 PHE A CA 1
ATOM 656 C C . PHE A 1 82 ? 7.143 2.726 -7.810 1.00 74.62 82 PHE A C 1
ATOM 658 O O . PHE A 1 82 ? 6.989 1.501 -7.822 1.00 74.62 82 PHE A O 1
ATOM 665 N N . VAL A 1 83 ? 8.281 3.336 -7.488 1.00 72.94 83 VAL A N 1
ATOM 666 C CA . VAL A 1 83 ? 9.436 2.695 -6.865 1.00 72.94 83 VAL A CA 1
ATOM 667 C C . VAL A 1 83 ? 9.455 3.131 -5.403 1.00 72.94 83 VAL A C 1
ATOM 669 O O . VAL A 1 83 ? 9.280 4.321 -5.115 1.00 72.94 83 VAL A O 1
ATOM 672 N N . ASP A 1 84 ? 9.607 2.189 -4.481 1.00 70.94 84 ASP A N 1
ATOM 673 C CA . ASP A 1 84 ? 9.740 2.510 -3.061 1.00 70.94 84 ASP A CA 1
ATOM 674 C C . ASP A 1 84 ? 11.141 3.063 -2.712 1.00 70.94 84 ASP A C 1
ATOM 676 O O . ASP A 1 84 ? 11.940 3.415 -3.584 1.00 70.94 84 ASP A O 1
ATOM 680 N N . ARG A 1 85 ? 11.437 3.211 -1.414 1.00 67.38 85 ARG A N 1
ATOM 681 C CA . ARG A 1 85 ? 12.737 3.732 -0.955 1.00 67.38 85 ARG A CA 1
ATOM 682 C C . ARG A 1 85 ? 13.893 2.754 -1.175 1.00 67.38 85 ARG A C 1
ATOM 684 O O . ARG A 1 85 ? 15.026 3.211 -1.294 1.00 67.38 85 ARG A O 1
ATOM 691 N N . ASP A 1 86 ? 13.592 1.466 -1.269 1.00 66.62 86 ASP A N 1
ATOM 692 C CA . ASP A 1 86 ? 14.550 0.370 -1.403 1.00 66.62 86 ASP A CA 1
ATOM 693 C C . ASP A 1 86 ? 14.667 -0.117 -2.861 1.00 66.62 86 ASP A C 1
ATOM 695 O O . ASP A 1 86 ? 15.301 -1.128 -3.148 1.00 66.62 86 ASP A O 1
ATOM 699 N N . LEU A 1 87 ? 14.118 0.663 -3.800 1.00 70.12 87 LEU A N 1
ATOM 700 C CA . LEU A 1 87 ? 14.123 0.435 -5.244 1.00 70.12 87 LEU A CA 1
ATOM 701 C C . LEU A 1 87 ? 13.222 -0.709 -5.739 1.00 70.12 87 LEU A C 1
ATOM 703 O O . LEU A 1 87 ? 13.331 -1.104 -6.905 1.00 70.12 87 LEU A O 1
ATOM 707 N N . HIS A 1 88 ? 12.282 -1.187 -4.923 1.00 74.00 88 HIS A N 1
ATOM 708 C CA . HIS A 1 88 ? 11.323 -2.204 -5.346 1.00 74.00 88 HIS A CA 1
ATOM 709 C C . HIS A 1 88 ? 10.169 -1.586 -6.146 1.00 74.00 88 HIS A C 1
ATOM 711 O O . HIS A 1 88 ? 9.677 -0.497 -5.817 1.00 74.00 88 HIS A O 1
ATOM 717 N N . PRO A 1 89 ? 9.711 -2.257 -7.215 1.00 76.38 89 PRO A N 1
ATOM 718 C CA . PRO A 1 89 ? 8.493 -1.871 -7.901 1.00 76.38 89 PRO A CA 1
ATOM 719 C C . PRO A 1 89 ? 7.270 -2.132 -7.013 1.00 76.38 89 PRO A C 1
ATOM 721 O O . PRO A 1 89 ? 7.168 -3.149 -6.338 1.00 76.38 89 PRO A O 1
ATOM 724 N N . SER A 1 90 ? 6.288 -1.235 -7.081 1.00 77.56 90 SER A N 1
ATOM 725 C CA . SER A 1 90 ? 4.917 -1.501 -6.615 1.00 77.56 90 SER A CA 1
ATOM 726 C C . SER A 1 90 ? 4.339 -2.809 -7.192 1.00 77.56 90 SER A C 1
ATOM 728 O O . SER A 1 90 ? 4.791 -3.277 -8.235 1.00 77.56 90 SER A O 1
ATOM 730 N N . ALA A 1 91 ? 3.270 -3.357 -6.600 1.00 78.81 91 ALA A N 1
ATOM 731 C CA . ALA A 1 91 ? 2.604 -4.559 -7.127 1.00 78.81 91 ALA A CA 1
ATOM 732 C C . ALA A 1 91 ? 2.162 -4.416 -8.601 1.00 78.81 91 ALA A C 1
ATOM 734 O O . ALA A 1 91 ? 2.394 -5.308 -9.416 1.00 78.81 91 ALA A O 1
ATOM 735 N N . LEU A 1 92 ? 1.587 -3.264 -8.976 1.00 82.50 92 LEU A N 1
ATOM 736 C CA . LEU A 1 92 ? 1.278 -2.964 -10.379 1.00 82.50 92 LEU A CA 1
ATOM 737 C C . LEU A 1 92 ? 2.560 -2.862 -11.223 1.00 82.50 92 LEU A C 1
ATOM 739 O O . LEU A 1 92 ? 2.573 -3.296 -12.371 1.00 82.50 92 LEU A O 1
ATOM 743 N N . GLY A 1 93 ? 3.641 -2.332 -10.645 1.00 83.56 93 GLY A N 1
ATOM 744 C CA . GLY A 1 93 ? 4.971 -2.310 -11.247 1.00 83.56 93 GLY A CA 1
ATOM 745 C C . GLY A 1 93 ? 5.505 -3.708 -11.559 1.00 83.56 93 GLY A C 1
ATOM 746 O O . GLY A 1 93 ? 5.925 -3.937 -12.684 1.00 83.56 93 GLY A O 1
ATOM 747 N N . TYR A 1 94 ? 5.427 -4.667 -10.633 1.00 83.38 94 TYR A N 1
ATOM 748 C CA . TYR A 1 94 ? 5.830 -6.058 -10.885 1.00 83.38 94 TYR A CA 1
ATOM 749 C C . TYR A 1 94 ? 5.036 -6.701 -12.030 1.00 83.38 94 TYR A C 1
ATOM 751 O O . TYR A 1 94 ? 5.625 -7.318 -12.925 1.00 83.38 94 TYR A O 1
ATOM 759 N N . LEU A 1 95 ? 3.710 -6.514 -12.045 1.00 85.19 95 LEU A N 1
ATOM 760 C CA . LEU A 1 95 ? 2.860 -6.977 -13.147 1.00 85.19 95 LEU A CA 1
ATOM 761 C C . LEU A 1 95 ? 3.287 -6.334 -14.470 1.00 85.19 95 LEU A C 1
ATOM 763 O O . LEU A 1 95 ? 3.469 -7.023 -15.469 1.00 85.19 95 LEU A O 1
ATOM 767 N N . TYR A 1 96 ? 3.522 -5.023 -14.463 1.00 86.31 96 TYR A N 1
ATOM 768 C CA . TYR A 1 96 ? 3.991 -4.290 -15.630 1.00 86.31 96 TYR A CA 1
ATOM 769 C C . TYR A 1 96 ? 5.342 -4.800 -16.142 1.00 86.31 96 TYR A C 1
ATOM 771 O O . TYR A 1 96 ? 5.473 -5.047 -17.335 1.00 86.31 96 TYR A O 1
ATOM 779 N N . LEU A 1 97 ? 6.333 -5.009 -15.269 1.00 85.12 97 LEU A N 1
ATOM 780 C CA . LEU A 1 97 ? 7.649 -5.535 -15.649 1.00 85.12 97 LEU A CA 1
ATOM 781 C C . LEU A 1 97 ? 7.539 -6.902 -16.334 1.00 85.12 97 LEU A C 1
ATOM 783 O O . LEU A 1 97 ? 8.191 -7.148 -17.350 1.00 85.12 97 LEU A O 1
ATOM 787 N N . THR A 1 98 ? 6.671 -7.762 -15.802 1.00 86.75 98 THR A N 1
ATOM 788 C CA . THR A 1 98 ? 6.389 -9.090 -16.359 1.00 86.75 98 THR A CA 1
ATOM 789 C C . THR A 1 98 ? 5.753 -8.983 -17.746 1.00 86.75 98 THR A C 1
ATOM 791 O O . THR A 1 98 ? 6.158 -9.669 -18.686 1.00 86.75 98 THR A O 1
ATOM 794 N N . GLU A 1 99 ? 4.795 -8.074 -17.912 1.00 88.75 99 GLU A N 1
ATOM 795 C CA . GLU A 1 99 ? 4.135 -7.847 -19.195 1.00 88.75 99 GLU A CA 1
ATOM 796 C C . GLU A 1 99 ? 5.051 -7.178 -20.229 1.00 88.75 99 GLU A C 1
ATOM 798 O O . GLU A 1 99 ? 4.980 -7.500 -21.415 1.00 88.75 99 GLU A O 1
ATOM 803 N N . VAL A 1 100 ? 5.959 -6.296 -19.803 1.00 85.19 100 VAL A N 1
ATOM 804 C CA . VAL A 1 100 ? 6.979 -5.691 -20.672 1.00 85.19 100 VAL A CA 1
ATOM 805 C C . VAL A 1 100 ? 7.927 -6.760 -21.203 1.00 85.19 100 VAL A C 1
ATOM 807 O O . VAL A 1 100 ? 8.235 -6.755 -22.393 1.00 85.19 100 VAL A O 1
ATOM 810 N N . TYR A 1 101 ? 8.354 -7.703 -20.359 1.00 84.62 101 TYR A N 1
ATOM 811 C CA . TYR A 1 101 ? 9.185 -8.824 -20.798 1.00 84.62 101 TYR A CA 1
ATOM 812 C C . TYR A 1 101 ? 8.499 -9.652 -21.897 1.00 84.62 101 TYR A C 1
ATOM 814 O O . TYR A 1 101 ? 9.139 -10.043 -22.875 1.00 84.62 101 TYR A O 1
ATOM 822 N N . ARG A 1 102 ? 7.185 -9.870 -21.765 1.00 86.06 102 ARG A N 1
ATOM 823 C CA . ARG A 1 102 ? 6.377 -10.661 -22.702 1.00 86.06 102 ARG A CA 1
ATOM 824 C C . ARG A 1 102 ? 6.095 -9.938 -24.018 1.00 86.06 102 ARG A C 1
ATOM 826 O O . ARG A 1 102 ? 6.260 -10.516 -25.086 1.00 86.06 102 ARG A O 1
ATOM 833 N N . THR A 1 103 ? 5.633 -8.695 -23.937 1.00 85.19 103 THR A N 1
ATOM 834 C CA . THR A 1 103 ? 5.111 -7.938 -25.089 1.00 85.19 103 THR A CA 1
ATOM 835 C C . THR A 1 103 ? 6.187 -7.123 -25.796 1.00 85.19 103 THR A C 1
ATOM 837 O O . THR A 1 103 ? 6.035 -6.782 -26.966 1.00 85.19 103 THR A O 1
ATOM 840 N N . ARG A 1 104 ? 7.268 -6.768 -25.084 1.00 80.19 104 ARG A N 1
ATOM 841 C CA . ARG A 1 104 ? 8.260 -5.763 -25.501 1.00 80.19 104 ARG A CA 1
ATOM 842 C C . ARG A 1 104 ? 7.620 -4.423 -25.910 1.00 80.19 104 ARG A C 1
ATOM 844 O O . ARG A 1 104 ? 8.233 -3.644 -26.636 1.00 80.19 104 ARG A O 1
ATOM 851 N N . ASN A 1 105 ? 6.404 -4.143 -25.429 1.00 79.69 105 ASN A N 1
ATOM 852 C CA . ASN A 1 105 ? 5.623 -2.944 -25.715 1.00 79.69 105 ASN A CA 1
ATOM 853 C C . ASN A 1 105 ? 5.070 -2.363 -24.406 1.00 79.69 105 ASN A C 1
ATOM 855 O O . ASN A 1 105 ? 4.280 -2.995 -23.712 1.00 79.69 105 ASN A O 1
ATOM 859 N N . HIS A 1 106 ? 5.469 -1.138 -24.068 1.00 77.31 106 HIS A N 1
ATOM 860 C CA . HIS A 1 106 ? 5.124 -0.508 -22.791 1.00 77.31 106 HIS A CA 1
ATOM 861 C C . HIS A 1 106 ? 3.637 -0.200 -22.622 1.00 77.31 106 HIS A C 1
ATOM 863 O O . HIS A 1 106 ? 3.108 -0.325 -21.519 1.00 77.31 106 HIS A O 1
ATOM 869 N N . GLU A 1 107 ? 2.966 0.212 -23.694 1.00 76.94 107 GLU A N 1
ATOM 870 C CA . GLU A 1 107 ? 1.552 0.572 -23.642 1.00 76.94 107 GLU A CA 1
ATOM 871 C C . GLU A 1 107 ? 0.692 -0.680 -23.476 1.00 76.94 107 GLU A C 1
ATOM 873 O O . GLU A 1 107 ? -0.138 -0.756 -22.568 1.00 76.94 107 GLU A O 1
ATOM 878 N N . GLU A 1 108 ? 0.948 -1.698 -24.298 1.00 82.75 108 GLU A N 1
ATOM 879 C CA . GLU A 1 108 ? 0.270 -2.986 -24.182 1.00 82.75 108 GLU A CA 1
ATOM 880 C C . GLU A 1 108 ? 0.510 -3.614 -22.805 1.00 82.75 108 GLU A C 1
ATOM 882 O O . GLU A 1 108 ? -0.441 -4.063 -22.156 1.00 82.75 108 GLU A O 1
ATOM 887 N N . ALA A 1 109 ? 1.756 -3.570 -22.322 1.00 85.25 109 ALA A N 1
ATOM 888 C CA . ALA A 1 109 ? 2.121 -4.095 -21.017 1.00 85.25 109 ALA A CA 1
ATOM 889 C C . ALA A 1 109 ? 1.415 -3.377 -19.867 1.00 85.25 109 ALA A C 1
ATOM 891 O O . ALA A 1 109 ? 0.912 -4.028 -18.950 1.00 85.25 109 ALA A O 1
ATOM 892 N N . PHE A 1 110 ? 1.338 -2.044 -19.915 1.00 83.50 110 PHE A N 1
ATOM 893 C CA . PHE A 1 110 ? 0.630 -1.269 -18.903 1.00 83.50 110 PHE A CA 1
ATOM 894 C C . PHE A 1 110 ? -0.846 -1.648 -18.845 1.00 83.50 110 PHE A C 1
ATOM 896 O O . PHE A 1 110 ? -1.358 -1.967 -17.773 1.00 83.50 110 PHE A O 1
ATOM 903 N N . TRP A 1 111 ? -1.532 -1.661 -19.988 1.00 84.19 111 TRP A N 1
ATOM 904 C CA . TRP A 1 111 ? -2.952 -1.991 -20.015 1.00 84.19 111 TRP A CA 1
ATOM 905 C C . TRP A 1 111 ? -3.218 -3.443 -19.615 1.00 84.19 111 TRP A C 1
ATOM 907 O O . TRP A 1 111 ? -4.221 -3.710 -18.952 1.00 84.19 111 TRP A O 1
ATOM 917 N N . ALA A 1 112 ? -2.336 -4.381 -19.972 1.00 87.06 112 ALA A N 1
ATOM 918 C CA . ALA A 1 112 ? -2.417 -5.764 -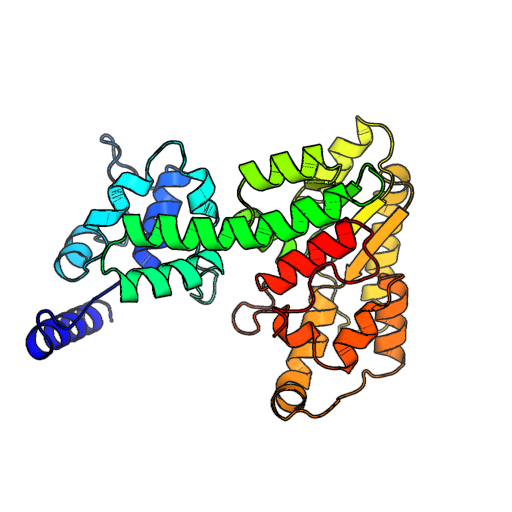19.510 1.00 87.06 112 ALA A CA 1
ATOM 919 C C . ALA A 1 112 ? -2.266 -5.862 -17.984 1.00 87.06 112 ALA A C 1
ATOM 921 O O . ALA A 1 112 ? -3.152 -6.405 -17.320 1.00 87.06 112 ALA A O 1
ATOM 922 N N . ALA A 1 113 ? -1.220 -5.253 -17.422 1.00 87.31 113 ALA A N 1
ATOM 923 C CA . ALA A 1 113 ? -0.978 -5.224 -15.984 1.00 87.31 113 ALA A CA 1
ATOM 924 C C . ALA A 1 113 ? -2.131 -4.556 -15.221 1.00 87.31 113 ALA A C 1
ATOM 926 O O . ALA A 1 113 ? -2.616 -5.095 -14.226 1.00 87.31 113 ALA A O 1
ATOM 927 N N . PHE A 1 114 ? -2.628 -3.421 -15.717 1.00 86.31 114 PHE A N 1
ATOM 928 C CA . PHE A 1 114 ? -3.726 -2.690 -15.093 1.00 86.31 114 PHE A CA 1
ATOM 929 C C . PHE A 1 114 ? -5.044 -3.471 -15.127 1.00 86.31 114 PHE A C 1
ATOM 931 O O . PHE A 1 114 ? -5.794 -3.445 -14.154 1.00 86.31 114 PHE A O 1
ATOM 938 N N . ARG A 1 115 ? -5.331 -4.213 -16.208 1.00 87.69 115 ARG A N 1
ATOM 939 C CA . ARG A 1 115 ? -6.500 -5.108 -16.257 1.00 87.69 115 ARG A CA 1
ATOM 940 C C . ARG A 1 115 ? -6.417 -6.190 -15.186 1.00 87.69 115 ARG A C 1
ATOM 942 O O . ARG A 1 115 ? -7.394 -6.376 -14.465 1.00 87.69 115 ARG A O 1
ATOM 949 N N . SER A 1 116 ? -5.272 -6.858 -15.051 1.00 85.25 116 SER A N 1
ATOM 950 C CA . SER A 1 116 ? -5.055 -7.872 -14.009 1.00 85.25 116 SER A CA 1
ATOM 951 C C . SER A 1 116 ? -5.191 -7.275 -12.608 1.00 85.25 116 SER A C 1
ATOM 953 O O . SER A 1 116 ? -5.865 -7.838 -11.747 1.00 85.25 116 SER A O 1
ATOM 955 N N . TYR A 1 117 ? -4.630 -6.082 -12.408 1.00 86.31 117 TYR A N 1
ATOM 956 C CA . TYR A 1 117 ? -4.751 -5.330 -11.165 1.00 86.31 117 TYR A CA 1
ATOM 957 C C . TYR A 1 117 ? -6.214 -4.999 -10.836 1.00 86.31 117 TYR A C 1
ATOM 959 O O . TYR A 1 117 ? -6.671 -5.244 -9.723 1.00 86.31 117 TYR A O 1
ATOM 967 N N . ARG A 1 118 ? -6.994 -4.531 -11.819 1.00 87.62 118 ARG A N 1
ATOM 968 C CA . ARG A 1 118 ? -8.429 -4.257 -11.657 1.00 87.62 118 ARG A CA 1
ATOM 969 C C . ARG A 1 118 ? -9.229 -5.511 -11.311 1.00 87.62 118 ARG A C 1
ATOM 971 O O . ARG A 1 118 ? -10.052 -5.445 -10.410 1.00 87.62 118 ARG A O 1
ATOM 978 N N . VAL A 1 119 ? -8.967 -6.644 -11.970 1.00 86.25 119 VAL A N 1
ATOM 979 C CA . VAL A 1 119 ? -9.638 -7.925 -11.665 1.00 86.25 119 VAL A CA 1
ATOM 980 C C . VAL A 1 119 ? -9.437 -8.316 -10.200 1.00 86.25 119 VAL A C 1
ATOM 982 O O . VAL A 1 119 ? -10.365 -8.802 -9.555 1.00 86.25 119 VAL A O 1
ATOM 985 N N . ALA A 1 120 ? -8.242 -8.080 -9.658 1.00 81.88 120 ALA A N 1
ATOM 986 C CA . ALA A 1 120 ? -7.951 -8.352 -8.259 1.00 81.88 120 ALA A CA 1
ATOM 987 C C . ALA A 1 120 ? -8.788 -7.456 -7.318 1.00 81.88 120 ALA A C 1
ATOM 989 O O . ALA A 1 120 ? -9.381 -7.956 -6.364 1.00 81.88 120 ALA A O 1
ATOM 990 N N . PHE A 1 121 ? -8.936 -6.164 -7.635 1.00 86.12 121 PHE A N 1
ATOM 991 C CA . PHE A 1 121 ? -9.811 -5.250 -6.886 1.00 86.12 121 PHE A CA 1
ATOM 992 C C . PHE A 1 121 ? -11.309 -5.545 -7.061 1.00 86.12 121 PHE A C 1
ATOM 994 O O . PHE A 1 121 ? -12.062 -5.417 -6.098 1.00 86.12 121 PHE A O 1
ATOM 1001 N N . ASP A 1 122 ? -11.752 -5.990 -8.240 1.00 86.56 122 ASP A N 1
ATOM 1002 C CA . ASP A 1 122 ? -13.147 -6.379 -8.495 1.00 86.56 122 ASP A CA 1
ATOM 1003 C C . ASP A 1 122 ? -13.623 -7.487 -7.552 1.00 86.56 122 ASP A C 1
ATOM 1005 O O . ASP A 1 122 ? -14.765 -7.451 -7.092 1.00 86.56 122 ASP A O 1
ATOM 1009 N N . ARG A 1 123 ? -12.741 -8.424 -7.183 1.00 79.94 123 ARG A N 1
ATOM 1010 C CA . ARG A 1 123 ? -13.049 -9.455 -6.178 1.00 79.94 123 ARG A CA 1
ATOM 1011 C C . ARG A 1 123 ? -13.396 -8.840 -4.824 1.00 79.94 123 ARG A C 1
ATOM 1013 O O . ARG A 1 123 ? -14.385 -9.237 -4.214 1.00 79.94 123 ARG A O 1
ATOM 1020 N N . ILE A 1 124 ? -12.636 -7.835 -4.392 1.00 80.69 124 ILE A N 1
ATOM 1021 C CA . ILE A 1 124 ? -12.908 -7.128 -3.138 1.00 80.69 124 ILE A CA 1
ATOM 1022 C C . ILE A 1 124 ? -14.173 -6.293 -3.251 1.00 80.69 124 ILE A C 1
ATOM 1024 O O . ILE A 1 124 ? -14.991 -6.327 -2.341 1.00 80.69 124 ILE A O 1
ATOM 1028 N N . PHE A 1 125 ? -14.369 -5.562 -4.349 1.00 87.19 125 PHE A N 1
ATOM 1029 C CA . PHE A 1 125 ? -15.585 -4.770 -4.531 1.00 87.19 125 PHE A CA 1
ATOM 1030 C C . PHE A 1 125 ? -16.839 -5.635 -4.449 1.00 87.19 125 PHE A C 1
ATOM 1032 O O . PHE A 1 125 ? -17.804 -5.251 -3.793 1.00 87.19 125 PHE A O 1
ATOM 1039 N N . ASN A 1 126 ? -16.808 -6.815 -5.070 1.00 82.62 126 ASN A N 1
ATOM 1040 C CA . ASN A 1 126 ? -17.906 -7.770 -4.998 1.00 82.62 126 ASN A CA 1
ATOM 1041 C C . ASN A 1 126 ? -18.119 -8.259 -3.563 1.00 82.62 126 ASN A C 1
ATOM 1043 O O . ASN A 1 126 ? -19.251 -8.265 -3.093 1.00 82.62 126 ASN A O 1
ATOM 1047 N N . ALA A 1 127 ? -17.046 -8.597 -2.846 1.00 75.00 127 ALA A N 1
ATOM 1048 C CA . ALA A 1 127 ? -17.137 -9.004 -1.450 1.00 75.00 127 ALA A CA 1
ATOM 1049 C C . ALA A 1 127 ? -17.730 -7.895 -0.558 1.00 75.00 127 ALA A C 1
ATOM 1051 O O . ALA A 1 127 ? -18.689 -8.139 0.170 1.00 75.00 127 ALA A O 1
ATOM 1052 N N . PHE A 1 128 ? -17.253 -6.653 -0.687 1.00 78.25 128 PHE A N 1
ATOM 1053 C CA . PHE A 1 128 ? -17.824 -5.485 -0.006 1.00 78.25 128 PHE A CA 1
ATOM 1054 C C . PHE A 1 128 ? -19.301 -5.269 -0.344 1.00 78.25 128 PHE A C 1
ATOM 1056 O O . PHE A 1 128 ? -20.079 -4.930 0.541 1.00 78.25 128 PHE A O 1
ATOM 1063 N N . GLY A 1 129 ? -19.695 -5.491 -1.600 1.00 78.25 129 GLY A N 1
ATOM 1064 C CA . GLY A 1 129 ? -21.083 -5.366 -2.045 1.00 78.25 129 GLY A CA 1
ATOM 1065 C C . GLY A 1 129 ? -22.041 -6.391 -1.428 1.00 78.25 129 GLY A C 1
ATOM 1066 O O . GLY A 1 129 ? -23.247 -6.162 -1.442 1.00 78.25 129 GLY A O 1
ATOM 1067 N N . THR A 1 130 ? -21.529 -7.499 -0.879 1.00 76.25 130 THR A N 1
ATOM 1068 C CA . THR A 1 130 ? -22.344 -8.527 -0.200 1.00 76.25 130 THR A CA 1
ATOM 1069 C C . THR A 1 130 ? -22.498 -8.307 1.303 1.00 76.25 130 THR A C 1
ATOM 1071 O O . THR A 1 130 ? -23.365 -8.918 1.925 1.00 76.25 130 THR A O 1
ATOM 1074 N N . ILE A 1 131 ? -21.671 -7.445 1.897 1.00 74.19 131 ILE A N 1
ATOM 1075 C CA . ILE A 1 131 ? -21.695 -7.155 3.331 1.00 74.19 131 ILE A CA 1
ATOM 1076 C C . ILE A 1 131 ? -22.703 -6.030 3.590 1.00 74.19 131 ILE A C 1
ATOM 1078 O O . ILE A 1 131 ? -22.886 -5.137 2.763 1.00 74.19 131 ILE A O 1
ATOM 1082 N N . GLU A 1 132 ? -23.347 -6.045 4.761 1.00 79.06 132 GLU A N 1
ATOM 1083 C CA . GLU A 1 132 ? -24.181 -4.931 5.218 1.00 79.06 132 GLU A CA 1
ATOM 1084 C C . GLU A 1 132 ? -23.427 -3.597 5.074 1.00 79.06 132 GLU A C 1
ATOM 1086 O O . GLU A 1 132 ? -22.283 -3.434 5.533 1.00 79.06 132 GLU A O 1
ATOM 1091 N N . ARG A 1 133 ? -24.082 -2.639 4.410 1.00 80.94 133 ARG A N 1
ATOM 1092 C CA . ARG A 1 133 ? -23.509 -1.324 4.146 1.00 80.94 133 ARG A CA 1
ATOM 1093 C C . ARG A 1 133 ? -23.418 -0.549 5.454 1.00 80.94 133 ARG A C 1
ATOM 1095 O O . ARG A 1 133 ? -24.426 -0.112 5.994 1.00 80.94 133 ARG A O 1
ATOM 1102 N N . ARG A 1 134 ? -22.189 -0.350 5.917 1.00 85.56 134 ARG A N 1
ATOM 1103 C CA . ARG A 1 134 ? -21.851 0.500 7.061 1.00 85.56 134 ARG A CA 1
ATOM 1104 C C . ARG A 1 134 ? -20.934 1.616 6.597 1.00 85.56 134 ARG A C 1
ATOM 1106 O O . ARG A 1 134 ? -20.141 1.414 5.676 1.00 85.56 134 ARG A O 1
ATOM 1113 N N . ARG A 1 135 ? -21.039 2.783 7.224 1.00 90.88 135 ARG A N 1
ATOM 1114 C CA . ARG A 1 135 ? -20.125 3.908 7.041 1.00 90.88 135 ARG A CA 1
ATOM 1115 C C . ARG A 1 135 ? -18.845 3.597 7.796 1.00 90.88 135 ARG A C 1
ATOM 1117 O O . ARG A 1 135 ? -18.803 3.660 9.021 1.00 90.88 135 ARG A O 1
ATOM 1124 N N . ARG A 1 136 ? -17.799 3.266 7.057 1.00 91.12 136 ARG A N 1
ATOM 1125 C CA . ARG A 1 136 ? -16.496 2.902 7.598 1.00 91.12 136 ARG A CA 1
ATOM 1126 C C .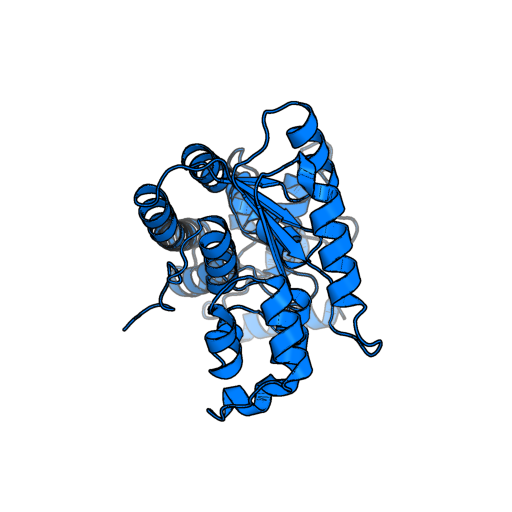 ARG A 1 136 ? -15.447 3.898 7.144 1.00 91.12 136 ARG A C 1
ATOM 1128 O O . ARG A 1 136 ? -15.508 4.405 6.023 1.00 91.12 136 ARG A O 1
ATOM 1135 N N . ILE A 1 137 ? -14.464 4.144 7.996 1.00 93.44 137 ILE A N 1
ATOM 1136 C CA . ILE A 1 137 ? -13.300 4.957 7.660 1.00 93.44 137 ILE A CA 1
ATOM 1137 C C . ILE A 1 137 ? -12.018 4.158 7.899 1.00 93.44 137 ILE A C 1
ATOM 1139 O O . ILE A 1 137 ? -11.816 3.585 8.966 1.00 93.44 137 ILE A O 1
ATOM 1143 N N . LEU A 1 138 ? -11.153 4.102 6.887 1.00 95.12 138 LEU A N 1
ATOM 1144 C CA . LEU A 1 138 ? -9.815 3.523 6.983 1.00 95.12 138 LEU A CA 1
ATOM 1145 C C . LEU A 1 138 ? -8.796 4.656 7.058 1.00 95.12 138 LEU A C 1
ATOM 1147 O O . LEU A 1 138 ? -8.706 5.476 6.142 1.00 95.12 138 LEU A O 1
ATOM 1151 N N . THR A 1 139 ? -8.020 4.689 8.135 1.00 96.25 139 THR A N 1
ATOM 1152 C CA . THR A 1 139 ? -6.952 5.669 8.344 1.00 96.25 139 THR A CA 1
ATOM 1153 C C . THR A 1 139 ? -5.795 5.038 9.114 1.00 96.25 139 THR A C 1
ATOM 1155 O O . THR A 1 139 ? -5.811 3.845 9.407 1.00 96.25 139 THR A O 1
ATOM 1158 N N . GLY A 1 140 ? -4.759 5.811 9.416 1.00 95.69 140 GLY A N 1
ATOM 1159 C CA . GLY A 1 140 ? -3.627 5.335 10.196 1.00 95.69 140 GLY A CA 1
ATOM 1160 C C . GLY A 1 140 ? -2.377 6.174 10.002 1.00 95.69 140 GLY A C 1
ATOM 1161 O O . GLY A 1 140 ? -2.291 7.001 9.096 1.00 95.69 140 GLY A O 1
ATOM 1162 N N . ASP A 1 141 ? -1.403 5.959 10.873 1.00 94.38 141 ASP A N 1
ATOM 1163 C CA . ASP A 1 141 ? -0.069 6.556 10.800 1.00 94.38 141 ASP A CA 1
ATOM 1164 C C . ASP A 1 141 ? 0.993 5.588 10.246 1.00 94.38 141 ASP A C 1
ATOM 1166 O O . ASP A 1 141 ? 2.116 6.006 9.938 1.00 94.38 141 ASP A O 1
ATOM 1170 N N . SER A 1 142 ? 0.604 4.324 10.046 1.00 92.88 142 SER A N 1
ATOM 1171 C CA . SER A 1 142 ? 1.417 3.263 9.458 1.00 92.88 142 SER A CA 1
ATOM 1172 C C . SER A 1 142 ? 2.010 3.633 8.097 1.00 92.88 142 SER A C 1
ATOM 1174 O O . SER A 1 142 ? 1.406 4.310 7.255 1.00 92.88 142 SER A O 1
ATOM 1176 N N . PHE A 1 143 ? 3.209 3.122 7.842 1.00 88.50 143 PHE A N 1
ATOM 1177 C CA . PHE A 1 143 ? 3.827 3.109 6.529 1.00 88.50 143 PHE A CA 1
ATOM 1178 C C . PHE A 1 143 ? 2.942 2.411 5.487 1.00 88.50 143 PHE A C 1
ATOM 1180 O O . PHE A 1 143 ? 2.880 2.882 4.350 1.00 88.50 143 PHE A O 1
ATOM 1187 N N . ALA A 1 144 ? 2.176 1.384 5.869 1.00 90.75 144 ALA A N 1
ATOM 1188 C CA . ALA A 1 144 ? 1.250 0.708 4.963 1.00 90.75 144 ALA A CA 1
ATOM 1189 C C . ALA A 1 144 ? 0.182 1.649 4.396 1.00 90.75 144 ALA A C 1
ATOM 1191 O O . ALA A 1 144 ? -0.082 1.616 3.198 1.00 90.75 144 ALA A O 1
ATOM 1192 N N . ILE A 1 145 ? -0.366 2.555 5.213 1.00 92.62 145 ILE A N 1
ATOM 1193 C CA . ILE A 1 145 ? -1.333 3.573 4.768 1.00 92.62 145 ILE A CA 1
ATOM 1194 C C . ILE A 1 145 ? -0.699 4.514 3.744 1.00 92.62 145 ILE A C 1
ATOM 1196 O O . ILE A 1 145 ? -1.297 4.795 2.707 1.00 92.62 145 ILE A O 1
ATOM 1200 N N . LYS A 1 146 ? 0.546 4.942 3.975 1.00 88.19 146 LYS A N 1
ATOM 1201 C CA . LYS A 1 146 ? 1.287 5.801 3.031 1.00 88.19 146 LYS A CA 1
ATOM 1202 C C . LYS A 1 146 ? 1.535 5.096 1.696 1.00 88.19 146 LYS A C 1
ATOM 1204 O O . LYS A 1 146 ? 1.506 5.733 0.645 1.00 88.19 146 LYS A O 1
ATOM 1209 N N . VAL A 1 147 ? 1.784 3.789 1.734 1.00 87.44 147 VAL A N 1
ATOM 1210 C CA . VAL A 1 147 ? 1.956 2.954 0.540 1.00 87.44 147 VAL A CA 1
ATOM 1211 C C . VAL A 1 147 ? 0.619 2.744 -0.179 1.00 87.44 147 VAL A C 1
ATOM 1213 O O . VAL A 1 147 ? 0.548 2.930 -1.394 1.00 87.44 147 VAL A O 1
ATOM 1216 N N . MET A 1 148 ? -0.462 2.450 0.546 1.00 89.44 148 MET A N 1
ATOM 1217 C CA . MET A 1 148 ? -1.815 2.314 -0.008 1.00 89.44 148 MET A CA 1
ATOM 1218 C C . MET A 1 148 ? -2.298 3.598 -0.694 1.00 89.44 148 MET A C 1
ATOM 1220 O O . MET A 1 148 ? -2.934 3.517 -1.747 1.00 89.44 148 MET A O 1
ATOM 1224 N N . ASP A 1 149 ? -1.931 4.775 -0.172 1.00 87.94 149 ASP A N 1
ATOM 1225 C CA . ASP A 1 149 ? -2.204 6.068 -0.818 1.00 87.94 149 ASP A CA 1
ATOM 1226 C C . ASP A 1 149 ? -1.526 6.214 -2.195 1.00 87.94 149 ASP A C 1
ATOM 1228 O O . ASP A 1 149 ? -1.911 7.041 -3.020 1.00 87.94 149 ASP A O 1
ATOM 1232 N N . ARG A 1 150 ? -0.516 5.405 -2.499 1.00 82.50 150 ARG A N 1
ATOM 1233 C CA . ARG A 1 150 ? 0.076 5.359 -3.840 1.00 82.50 150 ARG A CA 1
ATOM 1234 C C . ARG A 1 150 ? -0.481 4.199 -4.644 1.00 82.50 150 ARG A C 1
ATOM 1236 O O . ARG A 1 150 ? -0.804 4.376 -5.811 1.00 82.50 150 ARG A O 1
ATOM 1243 N N . MET A 1 151 ? -0.641 3.037 -4.012 1.00 83.50 151 MET A N 1
ATOM 1244 C CA . MET A 1 151 ? -1.069 1.808 -4.676 1.00 83.50 151 MET A CA 1
ATOM 1245 C C . MET A 1 151 ? -2.507 1.866 -5.180 1.00 83.50 151 MET A C 1
ATOM 1247 O O . MET A 1 151 ? -2.747 1.443 -6.304 1.00 83.50 151 MET A O 1
ATOM 1251 N N . ILE A 1 152 ? -3.459 2.383 -4.398 1.00 87.25 152 ILE A N 1
ATOM 1252 C CA . ILE A 1 152 ? -4.885 2.314 -4.741 1.00 87.25 152 ILE A CA 1
ATOM 1253 C C . ILE A 1 152 ? -5.264 3.495 -5.653 1.00 87.25 152 ILE A C 1
ATOM 1255 O O . ILE A 1 152 ? -5.272 4.639 -5.171 1.00 87.25 152 ILE A O 1
ATOM 1259 N N . PRO A 1 153 ? -5.637 3.254 -6.928 1.00 85.06 153 PRO A N 1
ATOM 1260 C CA . PRO A 1 153 ? -6.093 4.291 -7.848 1.00 85.06 153 PRO A CA 1
ATOM 1261 C C . PRO A 1 153 ? -7.302 5.055 -7.302 1.00 85.06 153 PRO A C 1
ATOM 1263 O O . PRO A 1 153 ? -8.169 4.486 -6.640 1.00 85.06 153 PRO A O 1
ATOM 1266 N N . LEU A 1 154 ? -7.416 6.344 -7.635 1.00 83.62 154 LEU A N 1
ATOM 1267 C CA . LEU A 1 154 ? -8.532 7.181 -7.172 1.00 83.62 154 LEU A CA 1
ATOM 1268 C C . LEU A 1 154 ? -9.901 6.639 -7.607 1.00 83.62 154 LEU A C 1
ATOM 1270 O O . LEU A 1 154 ? -10.852 6.714 -6.837 1.00 83.62 154 LEU A O 1
ATOM 1274 N N . GLU A 1 155 ? -10.000 6.071 -8.813 1.00 85.69 155 GLU A N 1
ATOM 1275 C CA . GLU A 1 155 ? -11.235 5.432 -9.289 1.00 85.69 155 GLU A CA 1
ATOM 1276 C C . GLU A 1 155 ? -11.663 4.262 -8.391 1.00 85.69 155 GLU A C 1
ATOM 1278 O O . GLU A 1 155 ? -12.848 4.100 -8.113 1.00 85.69 155 GLU A O 1
ATOM 1283 N N . PHE A 1 156 ? -10.708 3.502 -7.850 1.00 90.25 156 PHE A N 1
ATOM 1284 C CA . PHE A 1 156 ? -10.999 2.406 -6.929 1.00 90.25 156 PHE A CA 1
ATOM 1285 C C . PHE A 1 156 ? -11.425 2.942 -5.565 1.00 90.25 156 PHE A C 1
ATOM 1287 O O . PHE A 1 156 ? -12.362 2.416 -4.975 1.00 90.25 156 PHE A O 1
ATOM 1294 N N . ARG A 1 157 ? -10.811 4.034 -5.091 1.00 90.50 157 ARG A N 1
ATOM 1295 C CA . ARG A 1 157 ? -11.226 4.699 -3.843 1.00 90.50 157 ARG A CA 1
ATOM 1296 C C . ARG A 1 157 ? -12.657 5.209 -3.902 1.00 90.50 157 ARG A C 1
ATOM 1298 O O . ARG A 1 157 ? -13.393 4.993 -2.951 1.00 90.50 157 ARG A O 1
ATOM 1305 N N . ARG A 1 158 ? -13.052 5.839 -5.014 1.00 90.38 158 ARG A N 1
ATOM 1306 C CA . ARG A 1 158 ? -14.438 6.292 -5.226 1.00 90.38 158 ARG A CA 1
ATOM 1307 C C . ARG A 1 158 ? -15.414 5.125 -5.141 1.00 90.38 158 ARG A C 1
ATOM 1309 O O . ARG A 1 158 ? -16.406 5.211 -4.431 1.00 90.38 158 ARG A O 1
ATOM 1316 N N . ARG A 1 159 ? -15.078 4.000 -5.777 1.00 91.81 159 ARG A N 1
ATOM 1317 C CA . ARG A 1 159 ? -15.892 2.783 -5.698 1.00 91.81 159 ARG A CA 1
ATOM 1318 C C . ARG A 1 159 ? -15.964 2.208 -4.280 1.00 91.81 159 ARG A C 1
ATOM 1320 O O . ARG A 1 159 ? -17.023 1.758 -3.865 1.00 91.81 159 ARG A O 1
ATOM 1327 N N . PHE A 1 160 ? -14.879 2.242 -3.507 1.00 91.69 160 PHE A N 1
ATOM 1328 C CA . PHE A 1 160 ? -14.929 1.874 -2.086 1.00 91.69 160 PHE A CA 1
ATOM 1329 C C . PHE A 1 160 ? -15.825 2.810 -1.271 1.00 91.69 160 PHE A C 1
ATOM 1331 O O . PHE A 1 160 ? -16.597 2.336 -0.441 1.00 91.69 160 PHE A O 1
ATOM 1338 N N . GLU A 1 161 ? -15.775 4.113 -1.537 1.00 91.50 161 GLU A N 1
ATOM 1339 C CA . GLU A 1 161 ? -16.616 5.106 -0.864 1.00 91.50 161 GLU A CA 1
ATOM 1340 C C . GLU A 1 161 ? -18.105 4.887 -1.181 1.00 91.50 161 GLU A C 1
ATOM 1342 O O . GLU A 1 161 ? -18.944 4.899 -0.278 1.00 91.50 161 GLU A O 1
ATOM 1347 N N . GLU A 1 162 ? -18.432 4.549 -2.431 1.00 91.44 162 GLU A N 1
ATOM 1348 C CA . GLU A 1 162 ? -19.771 4.105 -2.844 1.00 91.44 162 GLU A CA 1
ATOM 1349 C C . GLU A 1 162 ? -20.225 2.825 -2.126 1.00 91.44 162 GLU A C 1
ATOM 1351 O O . GLU A 1 162 ? -21.422 2.641 -1.908 1.00 91.44 162 GLU A O 1
ATOM 1356 N N . LEU A 1 163 ? -19.288 1.965 -1.718 1.00 90.06 163 LEU A N 1
ATOM 1357 C CA . LEU A 1 163 ? -19.529 0.756 -0.922 1.00 90.06 163 LEU A CA 1
ATOM 1358 C C . LEU A 1 163 ? -19.502 1.019 0.597 1.00 90.06 163 LEU A C 1
ATOM 1360 O O . LEU A 1 163 ? -19.632 0.089 1.392 1.00 90.06 163 LEU A O 1
ATOM 1364 N N . GLY A 1 164 ? -19.374 2.281 1.015 1.00 90.62 164 GLY A N 1
ATOM 1365 C CA . GLY A 1 164 ? -19.395 2.693 2.417 1.00 90.62 164 GLY A CA 1
ATOM 1366 C C . GLY A 1 164 ? -18.028 2.728 3.101 1.00 90.62 164 GLY A C 1
ATOM 1367 O O . GLY A 1 164 ? -17.982 3.008 4.293 1.00 90.62 164 GLY A O 1
ATOM 1368 N N . LEU A 1 165 ? -16.920 2.493 2.391 1.00 92.38 165 LEU A N 1
ATOM 1369 C CA . LEU A 1 165 ? -15.566 2.615 2.934 1.00 92.38 165 LEU A CA 1
ATOM 1370 C C . LEU A 1 165 ? -14.876 3.886 2.439 1.00 92.38 165 LEU A C 1
ATOM 1372 O O . LEU A 1 165 ? -14.423 3.970 1.297 1.00 92.38 165 LEU A O 1
ATOM 1376 N N . ARG A 1 166 ? -14.698 4.851 3.337 1.00 93.06 166 ARG A N 1
ATOM 1377 C CA . ARG A 1 166 ? -13.919 6.057 3.070 1.00 93.06 166 ARG A CA 1
ATOM 1378 C C . ARG A 1 166 ? -12.461 5.850 3.473 1.00 93.06 166 ARG A C 1
ATOM 1380 O O . ARG A 1 166 ? -12.162 5.582 4.631 1.00 93.06 166 ARG A O 1
ATOM 1387 N N . MET A 1 167 ? -11.533 6.004 2.532 1.00 93.38 167 MET A N 1
ATOM 1388 C CA . MET A 1 167 ? -10.097 5.930 2.824 1.00 93.38 167 MET A CA 1
ATOM 1389 C C . MET A 1 167 ? -9.514 7.323 3.039 1.00 93.38 167 MET A C 1
ATOM 1391 O O . MET A 1 167 ? -9.542 8.157 2.133 1.00 93.38 167 MET A O 1
ATOM 1395 N N . VAL A 1 168 ? -8.957 7.558 4.224 1.00 93.06 168 VAL A N 1
ATOM 1396 C CA . VAL A 1 168 ? -8.358 8.835 4.614 1.00 93.06 168 VAL A CA 1
ATOM 1397 C C . VAL A 1 168 ? -6.942 8.586 5.118 1.00 93.06 168 VAL A C 1
ATOM 1399 O O . VAL A 1 168 ? -6.723 8.206 6.263 1.00 93.06 168 VAL A O 1
ATOM 1402 N N . PHE A 1 169 ? -5.952 8.829 4.261 1.00 88.44 169 PHE A N 1
ATOM 1403 C C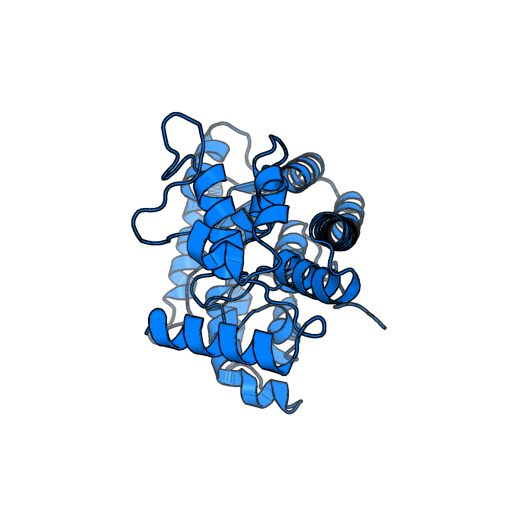A . PHE A 1 169 ? -4.544 8.484 4.510 1.00 88.44 169 PHE A CA 1
ATOM 1404 C C . PHE A 1 169 ? -3.799 9.470 5.437 1.00 88.44 169 PHE A C 1
ATOM 1406 O O . PHE A 1 169 ? -2.572 9.528 5.438 1.00 88.44 169 PHE A O 1
ATOM 1413 N N . SER A 1 170 ? -4.545 10.254 6.221 1.00 91.12 170 SER A N 1
ATOM 1414 C CA . SER A 1 170 ? -4.052 11.183 7.240 1.00 91.12 170 SER A CA 1
ATOM 1415 C C . SER A 1 170 ? -4.972 11.119 8.468 1.00 91.12 170 SER A C 1
ATOM 1417 O O . SER A 1 170 ? -6.162 11.427 8.334 1.00 91.12 170 SER A O 1
ATOM 1419 N N . PRO A 1 171 ? -4.460 10.754 9.660 1.00 91.94 171 PRO A N 1
ATOM 1420 C CA . PRO A 1 171 ? -5.263 10.681 10.881 1.00 91.94 171 PRO A CA 1
ATOM 1421 C C . PRO A 1 171 ? -5.946 11.997 11.253 1.00 91.94 171 PRO A C 1
ATOM 1423 O O . PRO A 1 171 ? -7.082 11.995 11.719 1.00 91.94 171 PRO A O 1
ATOM 1426 N N . ASP A 1 172 ? -5.268 13.124 11.047 1.00 92.44 172 ASP A N 1
ATOM 1427 C CA . ASP A 1 172 ? -5.811 14.429 11.425 1.00 92.44 172 ASP A CA 1
ATOM 1428 C C . ASP A 1 172 ? -6.926 14.852 10.462 1.00 92.44 172 ASP A C 1
ATOM 1430 O O . ASP A 1 172 ? -7.976 15.319 10.892 1.00 92.44 172 ASP A O 1
ATOM 1434 N N . THR A 1 173 ? -6.778 14.541 9.171 1.00 91.12 173 THR A N 1
ATOM 1435 C CA . THR A 1 173 ? -7.853 14.730 8.187 1.00 91.12 173 THR A CA 1
ATOM 1436 C C . THR A 1 173 ? -9.066 13.849 8.495 1.00 91.12 173 THR A C 1
ATOM 1438 O O . THR A 1 173 ? -10.198 14.276 8.286 1.00 91.12 173 THR A O 1
ATOM 1441 N N . ALA A 1 174 ? -8.856 12.630 9.005 1.00 90.81 174 ALA A N 1
ATOM 1442 C CA . ALA A 1 174 ? -9.949 11.752 9.419 1.00 90.81 174 ALA A CA 1
ATOM 1443 C C . ALA A 1 174 ? -10.739 12.346 10.596 1.00 90.81 174 ALA A C 1
ATOM 1445 O O . ALA A 1 174 ? -11.966 12.284 10.592 1.00 90.81 174 ALA A O 1
ATOM 1446 N N . LEU A 1 175 ? -10.052 12.968 11.562 1.00 91.06 175 LEU A N 1
ATOM 1447 C CA . LEU A 1 175 ? -10.709 13.691 12.652 1.00 91.06 175 LEU A CA 1
ATOM 1448 C C . LEU A 1 175 ? -11.486 14.908 12.164 1.00 91.06 175 LEU A C 1
ATOM 1450 O O . LEU A 1 175 ? -12.596 15.131 12.629 1.00 91.06 175 LEU A O 1
ATOM 1454 N N . ASP A 1 176 ? -10.918 15.693 11.253 1.00 91.06 176 ASP A N 1
ATOM 1455 C CA . ASP A 1 176 ? -11.603 16.875 10.729 1.00 91.06 176 ASP A CA 1
ATOM 1456 C C . ASP A 1 176 ? -12.884 16.486 9.986 1.00 91.06 176 ASP A C 1
ATOM 1458 O O . ASP A 1 176 ? -13.943 17.039 10.260 1.00 91.06 176 ASP A O 1
ATOM 1462 N N . ILE A 1 177 ? -12.826 15.441 9.155 1.00 87.94 177 ILE A N 1
ATOM 1463 C CA . ILE A 1 177 ? -14.012 14.868 8.504 1.00 87.94 177 ILE A CA 1
ATOM 1464 C C . ILE A 1 177 ? -15.060 14.423 9.531 1.00 87.94 177 ILE A C 1
ATOM 1466 O O . ILE A 1 177 ? -16.253 14.623 9.317 1.00 87.94 177 ILE A O 1
ATOM 1470 N N . ALA A 1 178 ? -14.626 13.799 10.625 1.00 87.12 178 ALA A N 1
ATOM 1471 C CA . ALA A 1 178 ? -15.528 13.287 11.645 1.00 87.12 178 ALA A CA 1
ATOM 1472 C C . ALA A 1 178 ? -16.201 14.386 12.485 1.00 87.12 178 ALA A C 1
ATOM 1474 O O . ALA A 1 178 ? -17.273 14.144 13.024 1.00 87.12 178 ALA A O 1
ATOM 1475 N N . LYS A 1 179 ? -15.618 15.590 12.582 1.00 86.94 179 LYS A N 1
ATOM 1476 C CA . LYS A 1 179 ? -16.254 16.737 13.261 1.00 86.94 179 LYS A CA 1
ATOM 1477 C C . LYS A 1 179 ? -17.452 17.282 12.484 1.00 86.94 179 LYS A C 1
ATOM 1479 O O . LYS A 1 179 ? -18.400 17.768 13.092 1.00 86.94 179 LYS A O 1
ATOM 1484 N N . ASP A 1 180 ? -17.392 17.198 11.158 1.00 85.69 180 ASP A N 1
ATOM 1485 C CA . ASP A 1 180 ? -18.382 17.788 10.252 1.00 85.69 180 ASP A CA 1
ATOM 1486 C C . ASP A 1 180 ? -19.471 16.789 9.819 1.00 85.69 180 ASP A C 1
ATOM 1488 O O . ASP A 1 180 ? -20.354 17.124 9.027 1.00 85.69 180 ASP A O 1
ATOM 1492 N N . CYS A 1 181 ? -19.404 15.544 10.292 1.00 82.50 181 CYS A N 1
ATOM 1493 C CA . CYS A 1 181 ? -20.295 14.453 9.907 1.00 82.50 181 CYS A CA 1
ATOM 1494 C C . CYS A 1 181 ? -20.843 13.736 11.144 1.00 82.50 181 CYS A C 1
ATOM 1496 O O . CYS A 1 181 ? -20.280 13.806 12.231 1.00 82.50 181 CYS A O 1
ATOM 1498 N N . GLU A 1 182 ? -21.934 12.991 10.972 1.00 85.12 182 GLU A N 1
ATOM 1499 C CA . GLU A 1 182 ? -22.325 12.010 11.984 1.00 85.12 182 GLU A CA 1
ATOM 1500 C C . GLU A 1 182 ? -21.213 10.967 12.191 1.00 85.12 182 GLU A C 1
ATOM 1502 O O . GLU A 1 182 ? -20.523 10.623 11.221 1.00 85.12 182 GLU A O 1
ATOM 1507 N N . PRO A 1 183 ? -21.085 10.399 13.407 1.00 88.19 183 PRO A N 1
ATOM 1508 C CA . PRO A 1 183 ? -20.114 9.351 13.677 1.00 88.19 183 PRO A CA 1
ATOM 1509 C C . PRO A 1 183 ? -20.220 8.195 12.678 1.00 88.19 183 PRO A C 1
ATOM 1511 O O . PRO A 1 183 ? -21.315 7.730 12.325 1.00 88.19 183 PRO A O 1
ATOM 1514 N N . PHE A 1 184 ? -19.061 7.721 12.230 1.00 93.06 184 PHE A N 1
ATOM 1515 C CA . PHE A 1 184 ? -18.957 6.514 11.420 1.00 93.06 184 PHE A CA 1
ATOM 1516 C C . PHE A 1 184 ? -19.353 5.289 12.256 1.00 93.06 184 PHE A C 1
ATOM 1518 O O . PHE A 1 184 ? -19.261 5.288 13.484 1.00 93.06 184 PHE A O 1
ATOM 1525 N N . ASP A 1 185 ? -19.784 4.216 11.603 1.00 92.44 185 ASP A N 1
ATOM 1526 C CA . ASP A 1 185 ? -20.085 2.963 12.300 1.00 92.44 185 ASP A CA 1
ATOM 1527 C C . ASP A 1 185 ? -18.789 2.305 12.795 1.00 92.44 185 ASP A C 1
ATOM 1529 O O . ASP A 1 185 ? -18.725 1.763 13.897 1.00 92.44 185 ASP A O 1
ATOM 1533 N N . GLU A 1 186 ? -17.725 2.380 11.993 1.00 91.50 186 GLU A N 1
ATOM 1534 C CA . GLU A 1 186 ? -16.437 1.772 12.316 1.00 91.50 186 GLU A CA 1
ATOM 1535 C C . GLU A 1 186 ? -15.269 2.585 11.750 1.00 91.50 186 GLU A C 1
ATOM 1537 O O . GLU A 1 186 ? -15.291 3.038 10.603 1.00 91.50 186 GLU A O 1
ATOM 1542 N N . LEU A 1 187 ? -14.221 2.734 12.552 1.00 93.31 187 LEU A N 1
ATOM 1543 C CA . LEU A 1 187 ? -12.926 3.247 12.138 1.00 93.31 187 LEU A CA 1
ATOM 1544 C C . LEU A 1 187 ? -11.895 2.131 12.258 1.00 93.31 187 LEU A C 1
ATOM 1546 O O . LEU A 1 187 ? -11.697 1.576 13.337 1.00 93.31 187 LEU A O 1
ATOM 1550 N N . VAL A 1 188 ? -11.206 1.837 11.158 1.00 93.25 188 VAL A N 1
ATOM 1551 C CA . VAL A 1 188 ? -10.025 0.970 11.160 1.00 93.25 188 VAL A CA 1
ATOM 1552 C C . VAL A 1 188 ? -8.786 1.848 11.115 1.00 93.25 188 VAL A C 1
ATOM 1554 O O . VAL A 1 188 ? -8.559 2.577 10.148 1.00 93.25 188 VAL A O 1
ATOM 1557 N N . TYR A 1 189 ? -7.993 1.782 12.182 1.00 94.94 189 TYR A N 1
ATOM 1558 C CA . TYR A 1 189 ? -6.747 2.517 12.330 1.00 94.94 189 TYR A CA 1
ATOM 1559 C C . TYR A 1 189 ? -5.551 1.589 12.130 1.00 94.94 189 TYR A C 1
ATOM 1561 O O . TYR A 1 189 ? -5.285 0.723 12.963 1.00 94.94 189 TYR A O 1
ATOM 1569 N N . VAL A 1 190 ? -4.792 1.784 11.057 1.00 95.06 190 VAL A N 1
ATOM 1570 C CA . VAL A 1 190 ? -3.567 1.022 10.792 1.00 95.06 190 VAL A CA 1
ATOM 1571 C C . VAL A 1 190 ? -2.388 1.709 11.483 1.00 95.06 190 VAL A C 1
ATOM 1573 O O . VAL A 1 190 ? -1.977 2.807 11.102 1.00 95.06 190 VAL A O 1
ATOM 1576 N N . SER A 1 191 ? -1.875 1.077 12.534 1.00 94.25 191 SER A N 1
ATOM 1577 C CA . SER A 1 191 ? -0.956 1.691 13.493 1.00 94.25 191 SER A CA 1
ATOM 1578 C C . SER A 1 191 ? 0.511 1.398 13.199 1.00 94.25 191 SER A C 1
ATOM 1580 O O . SER A 1 191 ? 0.880 0.239 13.026 1.00 94.25 191 SER A O 1
ATOM 1582 N N . GLN A 1 192 ? 1.339 2.446 13.278 1.00 93.50 192 GLN A N 1
ATOM 1583 C CA . GLN A 1 192 ? 2.802 2.363 13.222 1.00 93.50 192 GLN A CA 1
ATOM 1584 C C . GLN A 1 192 ? 3.470 1.906 14.527 1.00 93.50 192 GLN A C 1
ATOM 1586 O O . GLN A 1 192 ? 4.696 1.767 14.570 1.00 93.50 192 GLN A O 1
ATOM 1591 N N . ALA A 1 193 ? 2.699 1.729 15.603 1.00 92.31 193 ALA A N 1
ATOM 1592 C CA . ALA A 1 193 ? 3.251 1.348 16.893 1.00 92.31 193 ALA A CA 1
ATOM 1593 C C . ALA A 1 193 ? 3.889 -0.045 16.807 1.00 92.31 193 ALA A C 1
ATOM 1595 O O . ALA A 1 193 ? 3.302 -0.994 16.282 1.00 92.31 193 ALA A O 1
ATOM 1596 N N . LYS A 1 194 ? 5.102 -0.151 17.347 1.00 90.38 194 LYS A N 1
ATOM 1597 C CA . LYS A 1 194 ? 5.881 -1.390 17.430 1.00 90.38 194 LYS A CA 1
ATOM 1598 C C . LYS A 1 194 ? 5.830 -1.923 18.850 1.00 90.38 194 LYS A C 1
ATOM 1600 O O . LYS A 1 194 ? 5.649 -1.140 19.779 1.00 90.38 194 LYS A O 1
ATOM 1605 N N . LEU A 1 195 ? 6.024 -3.227 19.027 1.00 86.25 195 LEU A N 1
ATOM 1606 C CA . LEU A 1 195 ? 6.006 -3.822 20.365 1.00 86.25 195 LEU A CA 1
ATOM 1607 C C . LEU A 1 195 ? 7.239 -3.409 21.178 1.00 86.25 195 LEU A C 1
ATOM 1609 O O . LEU A 1 195 ? 7.128 -3.277 22.392 1.00 86.25 195 LEU A O 1
ATOM 1613 N N . GLY A 1 196 ? 8.352 -3.083 20.507 1.00 71.69 196 GLY A N 1
ATOM 1614 C CA . GLY A 1 196 ? 9.508 -2.420 21.113 1.00 71.69 196 GLY A CA 1
ATOM 1615 C C . GLY A 1 196 ? 10.136 -3.192 22.281 1.00 71.69 196 GLY A C 1
ATOM 1616 O O . GLY A 1 196 ? 9.804 -4.340 22.559 1.00 71.69 196 GLY A O 1
ATOM 1617 N N . SER A 1 197 ? 11.089 -2.558 22.970 1.00 58.25 197 SER A N 1
ATOM 1618 C CA . SER A 1 197 ? 11.736 -3.116 24.171 1.00 58.25 197 SER A CA 1
ATOM 1619 C C . SER A 1 197 ? 11.079 -2.672 25.480 1.00 58.25 197 SER A C 1
ATOM 1621 O O . SER A 1 197 ? 11.431 -3.179 26.543 1.00 58.25 197 SER A O 1
ATOM 1623 N N . VAL A 1 198 ? 10.182 -1.681 25.426 1.00 63.78 198 VAL A N 1
ATOM 1624 C CA . VAL A 1 198 ? 9.477 -1.150 26.597 1.00 63.78 198 VAL A CA 1
ATOM 1625 C C . VAL A 1 198 ? 8.131 -1.864 26.709 1.00 63.78 198 VAL A C 1
ATOM 1627 O O . VAL A 1 198 ? 7.296 -1.706 25.816 1.00 63.78 198 VAL A O 1
ATOM 1630 N N . PRO A 1 199 ? 7.884 -2.621 27.793 1.00 62.75 199 PRO A N 1
ATOM 1631 C CA . PRO A 1 199 ? 6.609 -3.299 27.988 1.00 62.75 199 PRO A CA 1
ATOM 1632 C C . PRO A 1 199 ? 5.433 -2.313 27.917 1.00 62.75 199 PRO A C 1
ATOM 1634 O O . PRO A 1 199 ? 5.472 -1.250 28.536 1.00 62.75 199 PRO A O 1
ATOM 1637 N N . ASN A 1 200 ? 4.372 -2.686 27.197 1.00 70.00 200 ASN A N 1
ATOM 1638 C CA . ASN A 1 200 ? 3.088 -1.970 27.102 1.00 70.00 200 ASN A CA 1
ATOM 1639 C C . ASN A 1 200 ? 3.075 -0.602 26.392 1.00 70.00 200 ASN A C 1
ATOM 1641 O O . ASN A 1 200 ? 2.026 0.054 26.386 1.00 70.00 200 ASN A O 1
ATOM 1645 N N . ASP A 1 201 ? 4.166 -0.163 25.758 1.00 84.81 201 ASP A N 1
ATOM 1646 C CA . ASP A 1 201 ? 4.167 1.109 25.017 1.00 84.81 201 ASP A CA 1
ATOM 1647 C C . ASP A 1 201 ? 3.150 1.082 23.857 1.00 84.81 201 ASP A C 1
ATOM 1649 O O . ASP A 1 201 ? 2.269 1.941 23.770 1.00 84.81 201 ASP A O 1
ATOM 1653 N N . ALA A 1 202 ? 3.160 0.014 23.051 1.00 87.06 202 ALA A N 1
ATOM 1654 C CA . ALA A 1 202 ? 2.210 -0.174 21.952 1.00 87.06 202 ALA A CA 1
ATOM 1655 C C . ALA A 1 202 ? 0.745 -0.175 22.421 1.00 87.06 202 ALA A C 1
ATOM 1657 O O . ALA A 1 202 ? -0.082 0.574 21.901 1.00 87.06 202 ALA A O 1
ATOM 1658 N N . ALA A 1 203 ? 0.428 -0.960 23.457 1.00 88.12 203 ALA A N 1
ATOM 1659 C CA . ALA A 1 203 ? -0.921 -1.043 24.016 1.00 88.12 203 ALA A CA 1
ATOM 1660 C C . ALA A 1 203 ? -1.414 0.319 24.533 1.00 88.12 203 ALA A C 1
ATOM 1662 O O . ALA A 1 203 ? -2.574 0.690 24.335 1.00 88.12 203 ALA A O 1
ATOM 1663 N N . THR A 1 204 ? -0.521 1.100 25.144 1.00 90.75 204 THR A N 1
ATOM 1664 C CA . THR A 1 204 ? -0.822 2.462 25.597 1.00 90.75 204 THR A CA 1
ATOM 1665 C C . THR A 1 204 ? -1.104 3.392 24.416 1.00 90.75 204 THR A C 1
ATOM 1667 O O . THR A 1 204 ? -2.068 4.159 24.454 1.00 90.75 204 THR A O 1
ATOM 1670 N N . GLN A 1 205 ? -0.304 3.323 23.348 1.00 92.06 205 GLN A N 1
ATOM 1671 C CA . GLN A 1 205 ? -0.518 4.112 22.129 1.00 92.06 205 GLN A CA 1
ATOM 1672 C C . GLN A 1 205 ? -1.842 3.759 21.439 1.00 92.06 205 GLN A C 1
ATOM 1674 O O . GLN A 1 205 ? -2.580 4.651 21.014 1.00 92.06 205 GLN A O 1
ATOM 1679 N N . TRP A 1 206 ? -2.200 2.478 21.386 1.00 93.00 206 TRP A N 1
ATOM 1680 C CA . TRP A 1 206 ? -3.473 2.022 20.828 1.00 93.00 206 TRP A CA 1
ATOM 1681 C C . TRP A 1 206 ? -4.669 2.476 21.657 1.00 93.00 206 TRP A C 1
ATOM 1683 O O . TRP A 1 206 ? -5.640 2.975 21.095 1.00 93.00 206 TRP A O 1
ATOM 1693 N N . SER A 1 207 ? -4.588 2.399 22.986 1.00 93.00 207 SER A N 1
ATOM 1694 C CA . SER A 1 207 ? -5.627 2.937 23.874 1.00 93.00 207 SER A CA 1
ATOM 1695 C C . SER A 1 207 ? -5.807 4.446 23.695 1.00 93.00 207 SER A C 1
ATOM 1697 O O . SER A 1 207 ? -6.933 4.913 23.545 1.00 93.00 207 SER A O 1
ATOM 1699 N N . LYS A 1 208 ? -4.709 5.211 23.599 1.00 94.81 208 LYS A N 1
ATOM 1700 C CA . LYS A 1 208 ? -4.762 6.649 23.274 1.00 94.81 208 LYS A CA 1
ATOM 1701 C C . LYS A 1 208 ? -5.378 6.913 21.901 1.00 94.81 208 LYS A C 1
ATOM 1703 O O . LYS A 1 208 ? -6.096 7.892 21.737 1.00 94.81 208 LYS A O 1
ATOM 1708 N N . THR A 1 209 ? -5.108 6.054 20.922 1.00 94.94 209 THR A N 1
ATOM 1709 C CA . THR A 1 209 ? -5.686 6.165 19.577 1.00 94.94 209 THR A CA 1
ATOM 1710 C C . THR A 1 209 ? -7.193 5.930 19.609 1.00 94.94 209 THR A C 1
ATOM 1712 O O . THR A 1 209 ? -7.937 6.726 19.046 1.00 94.94 209 THR A O 1
ATOM 1715 N N . ARG A 1 210 ? -7.667 4.901 20.320 1.00 94.75 210 ARG A N 1
ATOM 1716 C CA . ARG A 1 210 ? -9.108 4.667 20.509 1.00 94.75 210 ARG A CA 1
ATOM 1717 C C . ARG A 1 210 ? -9.787 5.856 21.176 1.00 94.75 210 ARG A C 1
ATOM 1719 O O . ARG A 1 210 ? -10.803 6.318 20.678 1.00 94.75 210 ARG A O 1
ATOM 1726 N N . GLU A 1 211 ? -9.178 6.400 22.228 1.00 95.38 211 GLU A N 1
ATOM 1727 C CA . GLU A 1 211 ? -9.687 7.594 22.907 1.00 95.38 211 GLU A CA 1
ATOM 1728 C C . GLU A 1 211 ? -9.722 8.816 21.973 1.00 95.38 211 GLU A C 1
ATOM 1730 O O . GLU A 1 211 ? -10.721 9.528 21.934 1.00 95.38 211 GLU A O 1
ATOM 1735 N N . LYS A 1 212 ? -8.673 9.025 21.160 1.00 95.19 212 LYS A N 1
ATOM 1736 C CA . LYS A 1 212 ? -8.599 10.112 20.163 1.00 95.19 212 LYS A CA 1
ATOM 1737 C C . LYS A 1 212 ? -9.743 10.043 19.143 1.00 95.19 212 LYS A C 1
ATOM 1739 O O . LYS A 1 212 ? -10.190 11.087 18.683 1.00 95.19 212 LYS A O 1
ATOM 1744 N N . PHE A 1 213 ? -10.198 8.843 18.781 1.00 95.00 213 PHE A N 1
ATOM 1745 C CA . PHE A 1 213 ? -11.207 8.618 17.738 1.00 95.00 213 PHE A CA 1
ATOM 1746 C C . PHE A 1 213 ? -12.585 8.188 18.267 1.00 95.00 213 PHE A C 1
ATOM 1748 O O . PHE A 1 213 ? -13.459 7.868 17.462 1.00 95.00 213 PHE A O 1
ATOM 1755 N N . LYS A 1 214 ? -12.818 8.206 19.586 1.00 93.50 214 LYS A N 1
ATOM 1756 C CA . LYS A 1 214 ? -14.067 7.714 20.198 1.00 93.50 214 LYS A CA 1
ATOM 1757 C C . LYS A 1 214 ? -15.328 8.440 19.713 1.00 93.50 214 LYS A C 1
ATOM 1759 O O . LYS A 1 214 ? -16.382 7.830 19.605 1.00 93.50 214 LYS A O 1
ATOM 1764 N N . ASP A 1 215 ? -15.202 9.730 19.406 1.00 92.62 215 ASP A N 1
ATOM 1765 C CA . ASP A 1 215 ? -16.314 10.559 18.931 1.00 92.62 215 ASP A CA 1
ATOM 1766 C C . ASP A 1 215 ? -16.441 10.507 17.398 1.00 92.62 215 ASP A C 1
ATOM 1768 O O . ASP A 1 215 ? -17.445 10.934 16.835 1.00 92.62 215 ASP A O 1
ATOM 1772 N N . ALA A 1 216 ? -15.428 9.966 16.709 1.00 92.56 216 ALA A N 1
ATOM 1773 C CA . ALA A 1 216 ? -15.401 9.861 15.255 1.00 92.56 216 ALA A CA 1
ATOM 1774 C C . ALA A 1 216 ? -16.099 8.599 14.733 1.00 92.56 216 ALA A C 1
ATOM 1776 O O . ALA A 1 216 ? -16.615 8.604 13.613 1.00 92.56 216 ALA A O 1
ATOM 1777 N N . ALA A 1 217 ? -16.108 7.517 15.515 1.00 93.75 217 ALA A N 1
ATOM 1778 C CA . ALA A 1 217 ? -16.769 6.274 15.145 1.00 93.75 217 ALA A CA 1
ATOM 1779 C C . ALA A 1 217 ? -17.290 5.506 16.362 1.00 93.75 217 ALA A C 1
ATOM 1781 O O . ALA A 1 217 ? -16.667 5.518 17.420 1.00 93.75 217 ALA A O 1
ATOM 1782 N N . GLN A 1 218 ? -18.387 4.766 16.185 1.00 93.19 218 GLN A N 1
ATOM 1783 C CA . GLN A 1 218 ? -18.968 3.920 17.238 1.00 93.19 218 GLN A CA 1
ATOM 1784 C C . GLN A 1 218 ? -18.014 2.801 17.677 1.00 93.19 218 GLN A C 1
ATOM 1786 O O . GLN A 1 218 ? -18.009 2.397 18.840 1.00 93.19 218 GLN A O 1
ATOM 1791 N N . LYS A 1 219 ? -17.199 2.298 16.744 1.00 91.00 219 LYS A N 1
ATOM 1792 C CA . LYS A 1 219 ? -16.174 1.286 16.995 1.00 91.00 219 LYS A CA 1
ATOM 1793 C C . LYS A 1 219 ? -14.841 1.713 16.390 1.00 91.00 219 LYS A C 1
ATOM 1795 O O . LYS A 1 219 ? -14.788 2.118 15.232 1.00 91.00 219 LYS A O 1
ATOM 1800 N N . VAL A 1 220 ? -13.757 1.557 17.150 1.00 92.19 220 VAL A N 1
ATOM 1801 C CA . VAL A 1 220 ? -12.384 1.796 16.682 1.00 92.19 220 VAL A CA 1
ATOM 1802 C C . VAL A 1 220 ? -11.581 0.499 16.753 1.00 92.19 220 VAL A C 1
ATOM 1804 O O . VAL A 1 220 ? -11.215 0.040 17.836 1.00 92.19 220 VAL A O 1
ATOM 1807 N N . THR A 1 221 ? -11.276 -0.075 15.592 1.00 90.62 221 THR A N 1
ATOM 1808 C CA . THR A 1 221 ? -10.419 -1.256 15.452 1.00 90.62 221 THR A CA 1
ATOM 1809 C C . THR A 1 221 ? -8.996 -0.822 15.132 1.00 90.62 221 THR A C 1
ATOM 1811 O O . THR A 1 221 ? -8.769 -0.028 14.219 1.00 90.62 221 THR A O 1
ATOM 1814 N N . ILE A 1 222 ? -8.025 -1.357 15.871 1.00 91.88 222 ILE A N 1
ATOM 1815 C CA . ILE A 1 222 ? -6.610 -1.104 15.612 1.00 91.88 222 ILE A CA 1
ATOM 1816 C C . ILE A 1 222 ? -6.041 -2.276 14.826 1.00 91.88 222 ILE A C 1
ATOM 1818 O O . ILE A 1 222 ? -6.079 -3.413 15.285 1.00 91.88 222 ILE A O 1
ATOM 1822 N N . LEU A 1 223 ? -5.461 -1.986 13.665 1.00 91.50 223 LEU A N 1
ATOM 1823 C CA . LEU A 1 223 ? -4.648 -2.931 12.920 1.00 91.50 223 LEU A CA 1
ATOM 1824 C C . LEU A 1 223 ? -3.158 -2.636 13.188 1.00 91.50 223 LEU A C 1
ATOM 1826 O O . LEU A 1 223 ? -2.635 -1.650 12.666 1.00 91.50 223 LEU A O 1
ATOM 1830 N N . PRO A 1 224 ? -2.453 -3.445 14.000 1.00 91.06 224 PRO A N 1
ATOM 1831 C CA . PRO A 1 224 ? -1.097 -3.171 14.465 1.00 91.06 224 PRO A CA 1
ATOM 1832 C C . PRO A 1 224 ? -0.053 -3.621 13.428 1.00 91.06 224 PRO A C 1
ATOM 1834 O O . PRO A 1 224 ? 0.723 -4.547 13.662 1.00 91.06 224 PRO A O 1
ATOM 1837 N N . TRP A 1 225 ? -0.069 -3.000 12.248 1.00 91.00 225 TRP A N 1
ATOM 1838 C CA . TRP A 1 225 ? 0.690 -3.445 11.076 1.00 91.00 225 TRP A CA 1
ATOM 1839 C C . TRP A 1 225 ? 2.206 -3.508 11.314 1.00 91.00 225 TRP A C 1
ATOM 1841 O O . TRP A 1 225 ? 2.841 -4.522 11.034 1.00 91.00 225 TRP A O 1
ATOM 1851 N N . GLU A 1 226 ? 2.800 -2.464 11.888 1.00 90.69 226 GLU A N 1
ATOM 1852 C CA . GLU A 1 226 ? 4.243 -2.408 12.133 1.00 90.69 226 GLU A CA 1
ATOM 1853 C C . GLU A 1 226 ? 4.697 -3.399 13.209 1.00 90.69 226 GLU A C 1
ATOM 1855 O O . GLU A 1 226 ? 5.777 -3.978 13.090 1.00 90.69 226 GLU A O 1
ATOM 1860 N N . ALA A 1 227 ? 3.870 -3.632 14.231 1.00 89.81 227 ALA A N 1
ATOM 1861 C CA . ALA A 1 227 ? 4.109 -4.679 15.217 1.00 89.81 227 ALA A CA 1
ATOM 1862 C C . ALA A 1 227 ? 4.063 -6.073 14.574 1.00 89.81 227 ALA A C 1
ATOM 1864 O O . ALA A 1 227 ? 4.938 -6.897 14.834 1.00 89.81 227 ALA A O 1
ATOM 1865 N N . ILE A 1 228 ? 3.089 -6.329 13.695 1.00 87.31 228 ILE A N 1
ATOM 1866 C CA . ILE A 1 228 ? 3.008 -7.570 12.913 1.00 87.31 228 ILE A CA 1
ATOM 1867 C C . ILE A 1 228 ? 4.280 -7.759 12.080 1.00 87.31 228 ILE A C 1
ATOM 1869 O O . ILE A 1 228 ? 4.921 -8.806 12.162 1.00 87.31 228 ILE A O 1
ATOM 1873 N N . PHE A 1 229 ? 4.681 -6.738 11.324 1.00 88.12 229 PHE A N 1
ATOM 1874 C CA . PHE A 1 229 ? 5.881 -6.785 10.495 1.00 88.12 229 PHE A CA 1
ATOM 1875 C C . PHE A 1 229 ? 7.150 -7.075 11.311 1.00 88.12 229 PHE A C 1
ATOM 1877 O O . PHE A 1 229 ? 7.960 -7.915 10.911 1.00 88.12 229 PHE A O 1
ATOM 1884 N N . GLU A 1 230 ? 7.317 -6.431 12.468 1.00 88.44 230 GLU A N 1
ATOM 1885 C CA . GLU A 1 230 ? 8.441 -6.674 13.380 1.00 88.44 230 GLU A CA 1
ATOM 1886 C C . GLU A 1 230 ? 8.488 -8.143 13.824 1.00 88.44 230 GLU A C 1
ATOM 1888 O O . GLU A 1 230 ? 9.532 -8.795 13.739 1.00 88.44 230 GLU A O 1
ATOM 1893 N N . GLN A 1 231 ? 7.339 -8.696 14.219 1.00 85.69 231 GLN A N 1
ATOM 1894 C CA . GLN A 1 231 ? 7.235 -10.086 14.653 1.00 85.69 231 GLN A CA 1
ATOM 1895 C C . GLN A 1 231 ? 7.498 -11.086 13.513 1.00 85.69 231 GLN A C 1
ATOM 1897 O O . GLN A 1 231 ? 8.132 -12.121 13.741 1.00 85.69 231 GLN A O 1
ATOM 1902 N N . LEU A 1 232 ? 7.066 -10.790 12.289 1.00 83.19 232 LEU A N 1
ATOM 1903 C CA . LEU A 1 232 ? 7.321 -11.646 11.128 1.00 83.19 232 LEU A CA 1
ATOM 1904 C C . LEU A 1 232 ? 8.786 -11.598 10.685 1.00 83.19 232 LEU A C 1
ATOM 1906 O O . LEU A 1 232 ? 9.370 -12.638 10.382 1.00 83.19 232 LEU A O 1
ATOM 1910 N N . SER A 1 233 ? 9.401 -10.415 10.698 1.00 84.31 233 SER A N 1
ATOM 1911 C CA . SER A 1 233 ? 10.784 -10.208 10.250 1.00 84.31 233 SER A CA 1
ATOM 1912 C C . SER A 1 233 ? 11.778 -11.062 11.034 1.00 84.31 233 SER A C 1
ATOM 1914 O O . SER A 1 233 ? 12.646 -11.708 10.448 1.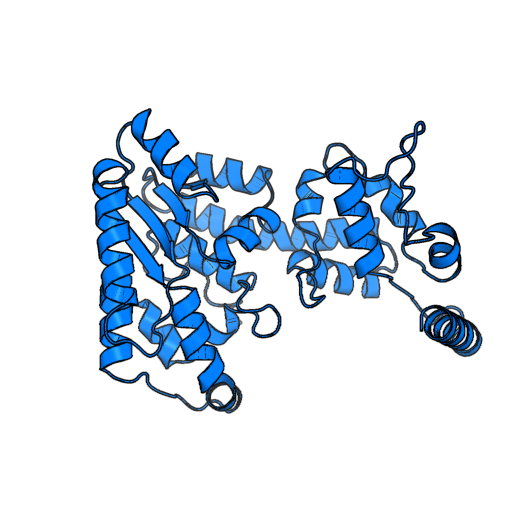00 84.31 233 SER A O 1
ATOM 1916 N N . VAL A 1 234 ? 11.614 -11.130 12.359 1.00 83.19 234 VAL A N 1
ATOM 1917 C CA . VAL A 1 234 ? 12.476 -11.934 13.245 1.00 83.19 234 VAL A CA 1
ATOM 1918 C C . VAL A 1 234 ? 12.307 -13.441 12.998 1.00 83.19 234 VAL A C 1
ATOM 1920 O O . VAL A 1 234 ? 13.234 -14.216 13.224 1.00 83.19 234 VAL A O 1
ATOM 1923 N N . ARG A 1 235 ? 11.140 -13.872 12.504 1.00 80.94 235 ARG A N 1
ATOM 1924 C CA . ARG A 1 235 ? 10.766 -15.289 12.339 1.00 80.94 235 ARG A CA 1
ATOM 1925 C C . ARG A 1 235 ? 10.832 -15.788 10.893 1.00 80.94 235 ARG A C 1
ATOM 1927 O O . ARG A 1 235 ? 10.623 -16.977 10.654 1.00 80.94 235 ARG A O 1
ATOM 1934 N N . ARG A 1 236 ? 11.172 -14.921 9.933 1.00 79.06 236 ARG A N 1
ATOM 1935 C CA . ARG A 1 236 ? 11.137 -15.204 8.487 1.00 79.06 236 ARG A CA 1
ATOM 1936 C C . ARG A 1 236 ? 11.857 -16.496 8.093 1.00 79.06 236 ARG A C 1
ATOM 1938 O O . ARG A 1 236 ? 11.330 -17.260 7.292 1.00 79.06 236 ARG A O 1
ATOM 1945 N N . GLY A 1 237 ? 13.036 -16.763 8.664 1.00 78.38 237 GLY A N 1
ATOM 1946 C CA . GLY A 1 237 ? 13.794 -17.989 8.377 1.00 78.38 237 GLY A CA 1
ATOM 1947 C C . GLY A 1 237 ? 13.065 -19.275 8.798 1.00 78.38 237 GLY A C 1
ATOM 1948 O O . GLY A 1 237 ? 13.146 -20.288 8.105 1.00 78.38 237 GLY A O 1
ATOM 1949 N N . GLY A 1 238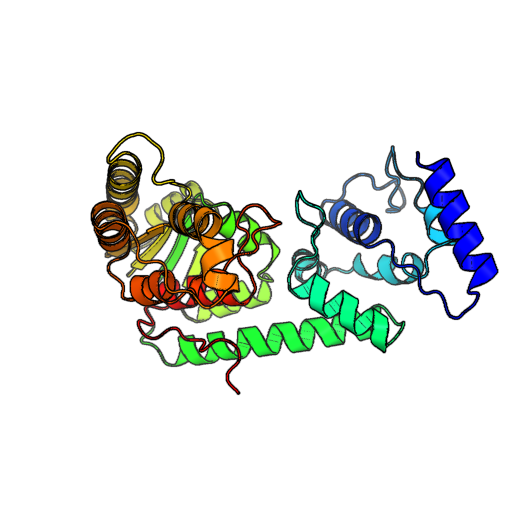 ? 12.302 -19.222 9.894 1.00 78.69 238 GLY A N 1
ATOM 1950 C CA . GLY A 1 238 ? 11.458 -20.330 10.345 1.00 78.69 238 GLY A CA 1
ATOM 1951 C C . GLY A 1 238 ? 10.280 -20.566 9.403 1.00 78.69 238 GLY A C 1
ATOM 1952 O O . GLY A 1 238 ? 10.075 -21.682 8.937 1.00 78.69 238 GLY A O 1
ATOM 1953 N N . TYR A 1 239 ? 9.564 -19.508 9.020 1.00 75.00 239 TYR A N 1
ATOM 1954 C CA . TYR A 1 239 ? 8.432 -19.650 8.098 1.00 75.00 239 TYR A CA 1
ATOM 1955 C C . TYR A 1 239 ? 8.858 -20.106 6.698 1.00 75.00 239 TYR A C 1
ATOM 1957 O O . TYR A 1 239 ? 8.217 -20.978 6.120 1.00 75.00 239 TYR A O 1
ATOM 1965 N N . ALA A 1 240 ? 9.982 -19.601 6.177 1.00 74.12 240 ALA A N 1
ATOM 1966 C CA . ALA A 1 240 ? 10.527 -20.035 4.888 1.00 74.12 240 ALA A CA 1
ATOM 1967 C C . ALA A 1 240 ? 10.925 -21.525 4.865 1.00 74.12 240 ALA A C 1
ATOM 1969 O O . ALA A 1 240 ? 10.983 -22.128 3.798 1.00 74.12 240 ALA A O 1
ATOM 1970 N N . SER A 1 241 ? 11.183 -22.125 6.032 1.00 75.44 241 SER A N 1
ATOM 1971 C CA . SER A 1 241 ? 11.461 -23.559 6.180 1.00 75.44 241 SER A CA 1
ATOM 1972 C C . SER A 1 241 ? 10.216 -24.390 6.525 1.00 75.44 241 SER A C 1
ATOM 1974 O O . SER A 1 241 ? 10.335 -25.579 6.811 1.00 75.44 241 SER A O 1
ATOM 1976 N N . GLY A 1 242 ? 9.019 -23.788 6.488 1.00 73.38 242 GLY A N 1
ATOM 1977 C CA . GLY A 1 242 ? 7.753 -24.446 6.826 1.00 73.38 242 GLY A CA 1
ATOM 1978 C C . GLY A 1 242 ? 7.567 -24.704 8.324 1.00 73.38 242 GLY A C 1
ATOM 1979 O O . GLY A 1 242 ? 6.670 -25.449 8.716 1.00 73.38 242 GLY A O 1
ATOM 1980 N N . VAL A 1 243 ? 8.408 -24.111 9.176 1.00 77.31 243 VAL A N 1
ATOM 1981 C CA . VAL A 1 243 ? 8.346 -24.284 10.628 1.00 77.31 243 VAL A CA 1
ATOM 1982 C C . VAL A 1 243 ? 7.333 -23.307 11.214 1.00 77.31 243 VAL A C 1
ATOM 1984 O O . VAL A 1 243 ? 7.435 -22.093 11.030 1.00 77.31 243 VAL A O 1
ATOM 1987 N N . ARG A 1 244 ? 6.376 -23.833 11.986 1.00 76.19 244 ARG A N 1
ATOM 1988 C CA . ARG A 1 244 ? 5.484 -23.008 12.807 1.00 76.19 244 ARG A CA 1
ATOM 1989 C C . ARG A 1 244 ? 6.280 -22.433 13.976 1.00 76.19 244 ARG A C 1
ATOM 1991 O O . ARG A 1 244 ? 6.794 -23.185 14.802 1.00 76.19 244 ARG A O 1
ATOM 1998 N N . VAL A 1 245 ? 6.357 -21.108 14.061 1.00 78.88 245 VAL A N 1
ATOM 1999 C CA . VAL A 1 245 ? 7.040 -20.406 15.154 1.00 78.88 245 VAL A CA 1
ATOM 2000 C C . VAL A 1 245 ? 5.988 -19.638 15.956 1.00 78.88 245 VAL A C 1
ATOM 2002 O O . VAL A 1 245 ? 5.581 -18.559 15.520 1.00 78.88 245 VAL A O 1
ATOM 2005 N N . PRO A 1 246 ? 5.504 -20.178 17.092 1.00 80.19 246 PRO A N 1
ATOM 2006 C CA . PRO A 1 246 ? 4.475 -19.511 17.880 1.00 80.19 246 PRO A CA 1
ATOM 2007 C C . PRO A 1 246 ? 4.977 -18.170 18.427 1.00 80.19 246 PRO A C 1
ATOM 2009 O O . PRO A 1 246 ? 6.176 -17.964 18.659 1.00 80.19 246 PRO A O 1
ATOM 2012 N N . LEU A 1 247 ? 4.044 -17.241 18.625 1.00 81.31 247 LEU A N 1
ATOM 2013 C CA . LEU A 1 247 ? 4.330 -15.988 19.313 1.00 81.31 247 LEU A CA 1
ATOM 2014 C C . LEU A 1 247 ? 4.556 -16.260 20.806 1.00 81.31 247 LEU A C 1
ATOM 2016 O O . LEU A 1 247 ? 4.026 -17.218 21.369 1.00 81.31 247 LEU A O 1
ATOM 2020 N N . ALA A 1 248 ? 5.341 -15.402 21.458 1.00 84.81 248 ALA A N 1
ATOM 2021 C CA . ALA A 1 248 ? 5.353 -15.380 22.915 1.00 84.81 248 ALA A CA 1
ATOM 2022 C C . ALA A 1 248 ? 3.951 -14.980 23.414 1.00 84.81 248 ALA A C 1
ATOM 2024 O O . ALA A 1 248 ? 3.269 -14.189 22.758 1.00 84.81 248 ALA A O 1
ATOM 2025 N N . LEU A 1 249 ? 3.503 -15.553 24.533 1.00 84.00 249 LEU A N 1
ATOM 2026 C CA . LEU A 1 249 ? 2.119 -15.404 24.999 1.00 84.00 249 LEU A CA 1
ATOM 2027 C C . LEU A 1 249 ? 1.742 -13.937 25.260 1.00 84.00 249 LEU A C 1
ATOM 2029 O O . LEU A 1 249 ? 0.663 -13.495 24.888 1.00 84.00 249 LEU A O 1
ATOM 2033 N N . ASP A 1 250 ? 2.662 -13.168 25.831 1.00 85.19 250 ASP A N 1
ATOM 2034 C CA . ASP A 1 250 ? 2.519 -11.734 26.079 1.00 85.19 250 ASP A CA 1
ATOM 2035 C C . ASP A 1 250 ? 2.391 -10.920 24.780 1.00 85.19 250 ASP A C 1
ATOM 2037 O O . ASP A 1 250 ? 1.552 -10.022 24.678 1.00 85.19 250 ASP A O 1
ATOM 2041 N N . VAL A 1 251 ? 3.180 -11.264 23.758 1.00 85.75 251 VAL A N 1
ATOM 2042 C CA . VAL A 1 251 ? 3.086 -10.678 22.413 1.00 85.75 251 VAL A CA 1
ATOM 2043 C C . VAL A 1 251 ? 1.741 -11.014 21.774 1.00 85.75 251 VAL A C 1
ATOM 2045 O O . VAL A 1 251 ? 1.084 -10.128 21.225 1.00 85.75 251 VAL A O 1
ATOM 2048 N N . PHE A 1 252 ? 1.322 -12.276 21.862 1.00 83.69 252 PHE A N 1
ATOM 2049 C CA . PHE A 1 252 ? 0.037 -12.744 21.351 1.00 83.69 252 PHE A CA 1
ATOM 2050 C C . PHE A 1 252 ? -1.123 -11.986 22.006 1.00 83.69 252 PHE A C 1
ATOM 2052 O O . PHE A 1 252 ? -1.957 -11.412 21.307 1.00 83.69 252 PHE A O 1
ATOM 2059 N N . ASP A 1 253 ? -1.145 -11.911 23.337 1.00 83.56 253 ASP A N 1
ATOM 2060 C CA . ASP A 1 253 ? -2.192 -11.219 24.089 1.00 83.56 253 ASP A CA 1
ATOM 2061 C C . ASP A 1 253 ? -2.227 -9.719 23.786 1.00 83.56 253 ASP A C 1
ATOM 2063 O O . ASP A 1 253 ? -3.306 -9.144 23.616 1.00 83.56 253 ASP A O 1
ATOM 2067 N N . THR A 1 254 ? -1.057 -9.094 23.641 1.00 86.19 254 THR A N 1
ATOM 2068 C CA . THR A 1 254 ? -0.950 -7.678 23.277 1.00 86.19 254 THR A CA 1
ATOM 2069 C C . THR A 1 254 ? -1.539 -7.415 21.890 1.00 86.19 254 THR A C 1
ATOM 2071 O O . THR A 1 254 ? -2.358 -6.509 21.730 1.00 86.19 254 THR A O 1
ATOM 2074 N N . LEU A 1 255 ? -1.175 -8.220 20.884 1.00 84.25 255 LEU A N 1
ATOM 2075 C CA . LEU A 1 255 ? -1.718 -8.098 19.526 1.00 84.25 255 LEU A CA 1
ATOM 2076 C C . LEU A 1 255 ? -3.221 -8.402 19.482 1.00 84.25 255 LEU A C 1
ATOM 2078 O O . LEU A 1 255 ? -3.967 -7.709 18.788 1.00 84.25 255 LEU A O 1
ATOM 2082 N N . ARG A 1 256 ? -3.685 -9.377 20.269 1.00 80.75 256 ARG A N 1
ATOM 2083 C CA . ARG A 1 256 ? -5.107 -9.715 20.398 1.00 80.75 256 ARG A CA 1
ATOM 2084 C C . ARG A 1 256 ? -5.928 -8.572 20.963 1.00 80.75 256 ARG A C 1
ATOM 2086 O O . ARG A 1 256 ? -6.970 -8.248 20.401 1.00 80.75 256 ARG A O 1
ATOM 2093 N N . GLY A 1 257 ? -5.424 -7.910 22.001 1.00 78.75 257 GLY A N 1
ATOM 2094 C CA . GLY A 1 257 ? -6.054 -6.722 22.574 1.00 78.75 257 GLY A CA 1
ATOM 2095 C C . GLY A 1 257 ? -6.070 -5.504 21.639 1.00 78.75 257 GLY A C 1
ATOM 2096 O O . GLY A 1 257 ? -6.813 -4.553 21.884 1.00 78.75 257 GLY A O 1
ATOM 2097 N N . ALA A 1 258 ? -5.271 -5.488 20.567 1.00 77.44 258 ALA A N 1
ATOM 2098 C CA . ALA A 1 258 ? -5.330 -4.445 19.540 1.00 77.44 258 ALA A CA 1
ATOM 2099 C C . ALA A 1 258 ? -6.512 -4.655 18.577 1.00 77.44 258 ALA A C 1
ATOM 2101 O O . ALA A 1 258 ? -7.218 -3.712 18.212 1.00 77.44 258 ALA A O 1
ATOM 2102 N N . ALA A 1 259 ? -6.709 -5.906 18.177 1.00 65.94 259 ALA A N 1
ATOM 2103 C CA . ALA A 1 259 ? -7.348 -6.239 16.919 1.00 65.94 259 ALA A CA 1
ATOM 2104 C C . ALA A 1 259 ? -8.815 -6.653 17.012 1.00 65.94 259 ALA A C 1
ATOM 2106 O O . ALA A 1 259 ? -9.515 -6.553 16.010 1.00 65.94 259 ALA A O 1
ATOM 2107 N N . ASP A 1 260 ? -9.275 -7.152 18.163 1.00 63.53 260 ASP A N 1
ATOM 2108 C CA . ASP A 1 260 ? -10.579 -7.826 18.318 1.00 63.53 260 ASP A CA 1
ATOM 2109 C C . ASP A 1 260 ? -10.873 -8.887 17.221 1.00 63.53 260 ASP A C 1
ATOM 2111 O O . ASP A 1 260 ? -12.036 -9.153 16.903 1.00 63.53 260 ASP A O 1
ATOM 2115 N N . LEU A 1 261 ? -9.840 -9.480 16.597 1.00 56.69 261 LEU A N 1
ATOM 2116 C CA . LEU A 1 261 ? -9.965 -10.289 15.375 1.00 56.69 261 LEU A CA 1
ATOM 2117 C C . LEU A 1 261 ? -9.083 -11.552 15.359 1.00 56.69 261 LEU A C 1
ATOM 2119 O O . LEU A 1 261 ? -7.970 -11.564 15.883 1.00 56.69 261 LEU A O 1
ATOM 2123 N N . ASP A 1 262 ? -9.585 -12.570 14.646 1.00 58.91 262 ASP A N 1
ATOM 2124 C CA . ASP A 1 262 ? -9.040 -13.932 14.469 1.00 58.91 262 ASP A CA 1
ATOM 2125 C C . ASP A 1 262 ? -7.825 -14.035 13.523 1.00 58.91 262 ASP A C 1
ATOM 2127 O O . ASP A 1 262 ? -7.356 -15.127 13.210 1.00 58.91 262 ASP A O 1
ATOM 2131 N N . TYR A 1 263 ? -7.258 -12.925 13.039 1.00 68.00 263 TYR A N 1
ATOM 2132 C CA . TYR A 1 263 ? -6.124 -13.011 12.106 1.00 68.00 263 TYR A CA 1
ATOM 2133 C C . TYR A 1 263 ? -4.787 -13.347 12.786 1.00 68.00 263 TYR A C 1
ATOM 2135 O O . TYR A 1 263 ? -3.781 -13.511 12.096 1.00 68.00 263 TYR A O 1
ATOM 2143 N N . ILE A 1 264 ? -4.736 -13.461 14.117 1.00 64.12 264 ILE A N 1
ATOM 2144 C CA . ILE A 1 264 ? -3.513 -13.889 14.817 1.00 64.12 264 ILE A CA 1
ATOM 2145 C C . ILE A 1 264 ? -3.152 -15.327 14.447 1.00 64.12 264 ILE A C 1
ATOM 2147 O O . ILE A 1 264 ? -1.969 -15.645 14.320 1.00 64.12 264 ILE A O 1
ATOM 2151 N N . ASP A 1 265 ? -4.147 -16.154 14.132 1.00 65.88 265 ASP A N 1
ATOM 2152 C CA . ASP A 1 265 ? -3.923 -17.500 13.609 1.00 65.88 265 ASP A CA 1
ATOM 2153 C C . ASP A 1 265 ? -3.105 -17.472 12.303 1.00 65.88 265 ASP A C 1
ATOM 2155 O O . ASP A 1 265 ? -2.292 -18.367 12.058 1.00 65.88 265 ASP A O 1
ATOM 2159 N N . LEU A 1 266 ? -3.220 -16.408 11.493 1.00 68.50 266 LEU A N 1
ATOM 2160 C CA . LEU A 1 266 ? -2.386 -16.209 10.299 1.00 68.50 266 LEU A CA 1
ATOM 2161 C C . LEU A 1 266 ? -0.934 -15.877 10.642 1.00 68.50 266 LEU A C 1
ATOM 2163 O O . LEU A 1 266 ? -0.036 -16.240 9.883 1.00 68.50 266 LEU A O 1
ATOM 2167 N N . LEU A 1 267 ? -0.694 -15.174 11.753 1.00 68.25 267 LEU A N 1
ATOM 2168 C CA . LEU A 1 267 ? 0.659 -14.871 12.225 1.00 68.25 267 LEU A CA 1
ATOM 2169 C C . LEU A 1 267 ? 1.340 -16.156 12.687 1.00 68.25 267 LEU A C 1
ATOM 2171 O O . LEU A 1 267 ? 2.478 -16.427 12.309 1.00 68.25 267 LEU A O 1
ATOM 2175 N N . GLU A 1 268 ? 0.639 -16.986 13.454 1.00 68.19 268 GLU A N 1
ATOM 2176 C CA . GLU A 1 268 ? 1.209 -18.239 13.940 1.00 68.19 268 GLU A CA 1
ATOM 2177 C C . GLU A 1 268 ? 1.454 -19.245 12.815 1.00 68.19 268 GLU A C 1
ATOM 2179 O O . GLU A 1 268 ? 2.476 -19.930 12.826 1.00 68.19 268 GLU A O 1
ATOM 2184 N N . CYS A 1 269 ? 0.554 -19.311 11.830 1.00 64.88 269 CYS A N 1
ATOM 2185 C CA . CYS A 1 269 ? 0.678 -20.194 10.670 1.00 64.88 269 CYS A CA 1
ATOM 2186 C C . CYS A 1 269 ? 1.621 -19.654 9.580 1.00 64.88 269 CYS A C 1
ATOM 2188 O O . CYS A 1 269 ? 1.791 -20.303 8.552 1.00 64.88 269 CYS A O 1
ATOM 2190 N N . GLY A 1 270 ? 2.215 -18.472 9.769 1.00 65.50 270 GLY A N 1
ATOM 2191 C CA . GLY A 1 270 ? 3.112 -17.845 8.796 1.00 65.50 270 GLY A CA 1
ATOM 2192 C C . GLY A 1 270 ? 2.416 -17.242 7.571 1.00 65.50 270 GLY A C 1
ATOM 2193 O O . GLY A 1 270 ? 3.085 -16.604 6.768 1.00 65.50 270 GLY A O 1
ATOM 2194 N N . GLY A 1 271 ? 1.091 -17.359 7.436 1.00 73.12 271 GLY A N 1
ATOM 2195 C CA . GLY A 1 271 ? 0.331 -16.800 6.309 1.00 73.12 271 GLY A CA 1
ATOM 2196 C C . GLY A 1 271 ? 0.410 -15.273 6.209 1.00 73.12 271 GLY A C 1
ATOM 2197 O O . GLY A 1 271 ? 0.299 -14.709 5.127 1.00 73.12 271 GLY A O 1
ATOM 2198 N N . ALA A 1 272 ? 0.685 -14.586 7.320 1.00 75.56 272 ALA A N 1
ATOM 2199 C CA . ALA A 1 272 ? 0.920 -13.145 7.299 1.00 75.56 272 ALA A CA 1
ATOM 2200 C C . ALA A 1 272 ? 2.253 -12.745 6.627 1.00 75.56 272 ALA A C 1
ATOM 2202 O O . ALA A 1 272 ? 2.442 -11.578 6.293 1.00 75.56 272 ALA A O 1
ATOM 2203 N N . ASN A 1 273 ? 3.169 -13.694 6.398 1.00 76.75 273 ASN A N 1
ATOM 2204 C CA . ASN A 1 273 ? 4.431 -13.446 5.702 1.00 76.75 273 ASN A CA 1
ATOM 2205 C C . ASN A 1 273 ? 4.218 -13.003 4.246 1.00 76.75 273 ASN A C 1
ATOM 2207 O O . ASN A 1 273 ? 4.994 -12.193 3.749 1.00 76.75 273 ASN A O 1
ATOM 2211 N N . ASP A 1 274 ? 3.149 -13.479 3.603 1.00 79.12 274 ASP A N 1
ATOM 2212 C CA . ASP A 1 274 ? 2.804 -13.135 2.217 1.00 79.12 274 ASP A CA 1
ATOM 2213 C C . ASP A 1 274 ? 2.085 -11.780 2.112 1.00 79.12 274 ASP A C 1
ATOM 2215 O O . ASP A 1 274 ? 1.901 -11.234 1.026 1.00 79.12 274 ASP A O 1
ATOM 2219 N N . LEU A 1 275 ? 1.692 -11.199 3.248 1.00 83.81 275 LEU A N 1
ATOM 2220 C CA . LEU A 1 275 ? 1.035 -9.894 3.312 1.00 83.81 275 LEU A CA 1
ATOM 2221 C C . LEU A 1 275 ? 2.043 -8.738 3.294 1.00 83.81 275 LEU A C 1
ATOM 2223 O O . LEU A 1 275 ? 1.657 -7.591 3.057 1.00 83.81 275 LEU A O 1
ATOM 2227 N N . VAL A 1 276 ? 3.321 -9.015 3.570 1.00 85.56 276 VAL A N 1
ATOM 2228 C CA . VAL A 1 276 ? 4.325 -7.988 3.856 1.00 85.56 276 VAL A CA 1
ATOM 2229 C C . VAL A 1 276 ? 5.565 -8.138 2.979 1.00 85.56 276 VAL A C 1
ATOM 2231 O O . VAL A 1 276 ? 6.225 -9.173 2.963 1.00 85.56 276 VAL A O 1
ATOM 2234 N N . GLU A 1 277 ? 5.947 -7.052 2.313 1.00 83.31 277 GLU A N 1
ATOM 2235 C CA . GLU A 1 277 ? 7.212 -6.940 1.595 1.00 83.31 277 GLU A CA 1
ATOM 2236 C C . GLU A 1 277 ? 8.352 -6.605 2.565 1.00 83.31 277 GLU A C 1
ATOM 2238 O O . GLU A 1 277 ? 8.558 -5.458 2.979 1.00 83.31 277 GLU A O 1
ATOM 2243 N N . HIS A 1 278 ? 9.134 -7.624 2.920 1.00 77.50 278 HIS A N 1
ATOM 2244 C CA . HIS A 1 278 ? 10.242 -7.498 3.875 1.00 77.50 278 HIS A CA 1
ATOM 2245 C C . HIS A 1 278 ? 11.362 -6.574 3.393 1.00 77.50 278 HIS A C 1
ATOM 2247 O O . HIS A 1 278 ? 11.952 -5.854 4.194 1.00 77.50 278 HIS A O 1
ATOM 2253 N N . GLY A 1 279 ? 11.660 -6.598 2.091 1.00 71.69 279 GLY A N 1
ATOM 2254 C CA . GLY A 1 279 ? 12.693 -5.750 1.485 1.00 71.69 279 GLY A CA 1
ATOM 2255 C C . GLY A 1 279 ? 12.302 -4.275 1.404 1.00 71.69 279 GLY A C 1
ATOM 2256 O O . GLY A 1 279 ? 13.178 -3.436 1.259 1.00 71.69 279 GLY A O 1
ATOM 2257 N N . ALA A 1 280 ? 11.009 -3.976 1.540 1.00 71.88 280 ALA A N 1
ATOM 2258 C CA . ALA A 1 280 ? 10.418 -2.648 1.410 1.00 71.88 280 ALA A CA 1
ATOM 2259 C C . ALA A 1 280 ? 10.062 -2.027 2.774 1.00 71.88 280 ALA A C 1
ATOM 2261 O O . ALA A 1 280 ? 9.123 -1.237 2.882 1.00 71.88 280 ALA A O 1
ATOM 2262 N N . GLY A 1 281 ? 10.725 -2.457 3.853 1.00 77.69 281 GLY A N 1
ATOM 2263 C CA . GLY A 1 281 ? 10.488 -1.934 5.201 1.00 77.69 281 GLY A CA 1
ATOM 2264 C C . GLY A 1 281 ? 9.081 -2.195 5.750 1.00 77.69 281 GLY A C 1
ATOM 2265 O O . GLY A 1 281 ? 8.600 -1.418 6.575 1.00 77.69 281 GLY A O 1
ATOM 2266 N N . GLY A 1 282 ? 8.417 -3.260 5.291 1.00 83.19 282 GLY A N 1
ATOM 2267 C CA . GLY A 1 282 ? 7.083 -3.631 5.755 1.00 83.19 282 GLY A CA 1
ATOM 2268 C C . GLY A 1 282 ? 5.939 -3.073 4.908 1.00 83.19 282 GLY A C 1
ATOM 2269 O O . GLY A 1 282 ? 4.812 -2.982 5.398 1.00 83.19 282 GLY A O 1
ATOM 2270 N N . ALA A 1 283 ? 6.200 -2.670 3.659 1.00 86.38 283 ALA A N 1
ATOM 2271 C CA . ALA A 1 283 ? 5.136 -2.302 2.728 1.00 86.38 283 ALA A CA 1
ATOM 2272 C C . ALA A 1 283 ? 4.145 -3.471 2.543 1.00 86.38 283 ALA A C 1
ATOM 2274 O O . ALA A 1 283 ? 4.571 -4.625 2.495 1.00 86.38 283 ALA A O 1
ATOM 2275 N N . PRO A 1 284 ? 2.833 -3.217 2.424 1.00 87.94 284 PRO A N 1
ATOM 2276 C CA . PRO A 1 284 ? 1.884 -4.271 2.107 1.00 87.94 284 PRO A CA 1
ATOM 2277 C C . PRO A 1 284 ? 2.104 -4.783 0.681 1.00 87.94 284 PRO A C 1
ATOM 2279 O O . PRO A 1 284 ? 2.215 -3.993 -0.261 1.00 87.94 284 PRO A O 1
ATOM 2282 N N . THR A 1 285 ? 2.100 -6.106 0.518 1.00 84.00 285 THR A N 1
ATOM 2283 C CA . THR A 1 285 ? 1.908 -6.744 -0.793 1.00 84.00 285 THR A CA 1
ATOM 2284 C C . THR A 1 285 ? 0.492 -6.445 -1.301 1.00 84.00 285 THR A C 1
ATOM 2286 O O . THR A 1 285 ? -0.320 -5.821 -0.610 1.00 84.00 285 THR A O 1
ATOM 2289 N N . LEU A 1 286 ? 0.137 -6.914 -2.501 1.00 81.31 286 LEU A N 1
ATOM 2290 C CA . LEU A 1 286 ? -1.260 -6.841 -2.938 1.00 81.31 286 LEU A CA 1
ATOM 2291 C C . LEU A 1 286 ? -2.193 -7.592 -1.971 1.00 81.31 286 LEU A C 1
ATOM 2293 O O . LEU A 1 286 ? -3.247 -7.064 -1.619 1.00 81.31 286 LEU A O 1
ATOM 2297 N N . ASP A 1 287 ? -1.767 -8.752 -1.471 1.00 82.12 287 ASP A N 1
ATOM 2298 C CA . ASP A 1 287 ? -2.511 -9.512 -0.465 1.00 82.12 287 ASP A CA 1
ATOM 2299 C C . ASP A 1 287 ? -2.585 -8.763 0.870 1.00 82.12 287 ASP A C 1
ATOM 2301 O O . ASP A 1 287 ? -3.636 -8.741 1.505 1.00 82.12 287 ASP A O 1
ATOM 2305 N N . GLY A 1 288 ? -1.523 -8.055 1.265 1.00 86.75 288 GLY A N 1
ATOM 2306 C CA . GLY A 1 288 ? -1.534 -7.167 2.429 1.00 86.75 288 GLY A CA 1
ATOM 2307 C C . GLY A 1 288 ? -2.533 -6.018 2.306 1.00 86.75 288 GLY A C 1
ATOM 2308 O O . GLY A 1 288 ? -3.300 -5.755 3.232 1.00 86.75 288 GLY A O 1
ATOM 2309 N N . VAL A 1 289 ? -2.589 -5.363 1.143 1.00 87.62 289 VAL A N 1
ATOM 2310 C CA . VAL A 1 289 ? -3.600 -4.333 0.851 1.00 87.62 289 VAL A CA 1
ATOM 2311 C C . VAL A 1 289 ? -5.000 -4.932 0.969 1.00 87.62 289 VAL A C 1
ATOM 2313 O O . VAL A 1 289 ? -5.892 -4.327 1.564 1.00 87.62 289 VAL A O 1
ATOM 2316 N N . PHE A 1 290 ? -5.195 -6.133 0.434 1.00 85.06 290 PHE A N 1
ATOM 2317 C CA . PHE A 1 290 ? -6.484 -6.815 0.439 1.00 85.06 290 PHE A CA 1
ATOM 2318 C C . PHE A 1 290 ? -6.905 -7.251 1.835 1.00 85.06 290 PHE A C 1
ATOM 2320 O O . PHE A 1 290 ? -8.073 -7.116 2.195 1.00 85.06 290 PHE A O 1
ATOM 2327 N N . PHE A 1 291 ? -5.953 -7.696 2.644 1.00 84.81 291 PHE A N 1
ATOM 2328 C CA . PHE A 1 291 ? -6.137 -7.981 4.055 1.00 84.81 291 PHE A CA 1
ATOM 2329 C C . PHE A 1 291 ? -6.607 -6.733 4.816 1.00 84.81 291 PHE A C 1
ATOM 2331 O O . PHE A 1 291 ? -7.653 -6.774 5.463 1.00 84.81 291 PHE A O 1
ATOM 2338 N N . ILE A 1 292 ? -5.904 -5.600 4.674 1.00 89.19 292 ILE A N 1
ATOM 2339 C CA . ILE A 1 292 ? -6.271 -4.335 5.335 1.00 89.19 292 ILE A CA 1
ATOM 2340 C C . ILE A 1 292 ? -7.687 -3.910 4.928 1.00 89.19 292 ILE A C 1
ATOM 2342 O O . ILE A 1 292 ? -8.503 -3.548 5.776 1.00 89.19 292 ILE A O 1
ATOM 2346 N N . LEU A 1 293 ? -7.998 -3.984 3.631 1.00 88.44 293 LEU A N 1
ATOM 2347 C CA . LEU A 1 293 ? -9.328 -3.662 3.118 1.00 88.44 293 LEU A CA 1
ATOM 2348 C C . LEU A 1 293 ? -10.389 -4.640 3.635 1.00 88.44 293 LEU A C 1
ATOM 2350 O O . LEU A 1 293 ? -11.485 -4.208 3.956 1.00 88.44 293 LEU A O 1
ATOM 2354 N N . SER A 1 294 ? -10.079 -5.928 3.782 1.00 81.62 294 SER A N 1
ATOM 2355 C CA . SER A 1 294 ? -11.013 -6.927 4.324 1.00 81.62 294 SER A CA 1
ATOM 2356 C C . SER A 1 294 ? -11.361 -6.653 5.783 1.00 81.62 294 SER A C 1
ATOM 2358 O O . SER A 1 294 ? -12.537 -6.671 6.149 1.00 81.62 294 SER A O 1
ATOM 2360 N N . VAL A 1 295 ? -10.355 -6.308 6.593 1.00 82.75 295 VAL A N 1
ATOM 2361 C CA . VAL A 1 295 ? -10.557 -5.849 7.975 1.00 82.75 295 VAL A CA 1
ATOM 2362 C C . VAL A 1 295 ? -11.437 -4.599 7.983 1.00 82.75 295 VAL A C 1
ATOM 2364 O O . VAL A 1 295 ? -12.430 -4.547 8.703 1.00 82.75 295 VAL A O 1
ATOM 2367 N N . ALA A 1 296 ? -11.143 -3.631 7.110 1.00 85.50 296 ALA A N 1
ATOM 2368 C CA . ALA A 1 296 ? -11.956 -2.430 6.935 1.00 85.50 296 ALA A CA 1
ATOM 2369 C C . ALA A 1 296 ? -13.357 -2.689 6.367 1.00 85.50 296 ALA A C 1
ATOM 2371 O O . ALA A 1 296 ? -14.195 -1.800 6.437 1.00 85.50 296 ALA A O 1
ATOM 2372 N N . ALA A 1 297 ? -13.639 -3.872 5.824 1.00 77.19 297 ALA A N 1
ATOM 2373 C CA . ALA A 1 297 ? -14.971 -4.284 5.391 1.00 77.19 297 ALA A CA 1
ATOM 2374 C C . ALA A 1 297 ? -15.818 -4.846 6.540 1.00 77.19 297 ALA A C 1
ATOM 2376 O O . ALA A 1 297 ? -17.020 -5.046 6.373 1.00 77.19 297 ALA A O 1
ATOM 2377 N N . GLY A 1 298 ? -15.206 -5.162 7.686 1.00 70.56 298 GLY A N 1
ATOM 2378 C CA . GLY A 1 298 ? -15.828 -5.985 8.723 1.00 70.56 298 GLY A CA 1
ATOM 2379 C C . GLY A 1 298 ? -15.978 -7.460 8.321 1.00 70.56 298 GLY A C 1
ATOM 2380 O O . GLY A 1 298 ? -16.720 -8.196 8.975 1.00 70.56 298 GLY A O 1
ATOM 2381 N N . GLY A 1 299 ? -15.297 -7.904 7.256 1.00 61.53 299 GLY A N 1
ATOM 2382 C CA . GLY A 1 299 ? -15.219 -9.313 6.879 1.00 61.53 299 GLY A CA 1
ATOM 2383 C C . GLY A 1 299 ? -14.305 -10.048 7.854 1.00 61.53 299 GLY A C 1
ATOM 2384 O O . GLY A 1 299 ? -13.091 -9.871 7.811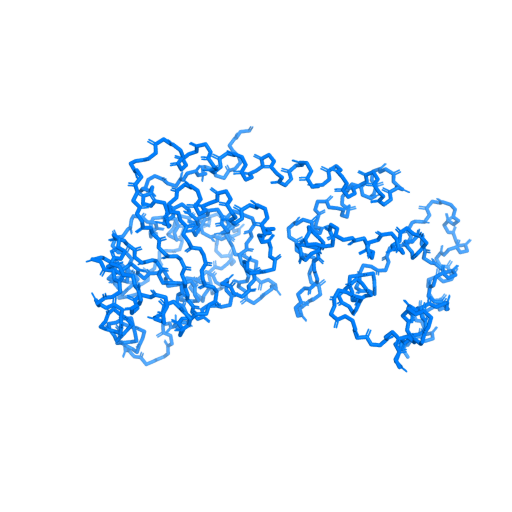 1.00 61.53 299 GLY A O 1
ATOM 2385 N N . LYS A 1 300 ? -14.886 -10.836 8.768 1.00 51.19 300 LYS A N 1
ATOM 2386 C CA . LYS A 1 300 ? -14.116 -11.678 9.705 1.00 51.19 300 LYS A CA 1
ATOM 2387 C C . LYS A 1 300 ? -13.429 -12.844 8.998 1.00 51.19 300 LYS A C 1
ATOM 2389 O O . LYS A 1 300 ? -12.327 -13.228 9.369 1.00 51.19 300 LYS A O 1
ATOM 2394 N N . GLU A 1 301 ? -14.063 -13.374 7.959 1.00 52.25 301 GLU A N 1
ATOM 2395 C CA . GLU A 1 301 ? -13.394 -14.241 7.001 1.00 52.25 301 GLU A CA 1
ATOM 2396 C C . GLU A 1 301 ? -12.598 -13.342 6.059 1.00 52.25 301 GLU A C 1
ATOM 2398 O O . GLU A 1 301 ? -13.165 -12.462 5.409 1.00 52.25 301 GLU A O 1
ATOM 2403 N N . LEU A 1 302 ? -11.279 -13.530 6.020 1.00 52.59 302 LEU A N 1
ATOM 2404 C CA . LEU A 1 302 ? -10.407 -12.887 5.043 1.00 52.59 302 LEU A CA 1
ATOM 2405 C C . LEU A 1 302 ? -11.056 -13.002 3.668 1.00 52.59 302 LEU A C 1
ATOM 2407 O O . LEU A 1 302 ? -11.198 -14.107 3.144 1.00 52.59 302 LEU A O 1
ATOM 2411 N N . LEU A 1 303 ? -11.429 -11.868 3.070 1.00 51.88 303 LEU A N 1
ATOM 2412 C CA . LEU A 1 303 ? -12.127 -11.842 1.779 1.00 51.88 303 LEU A CA 1
ATOM 2413 C C . LEU A 1 303 ? -11.246 -12.356 0.630 1.00 51.88 303 LEU A C 1
ATOM 2415 O O . LEU A 1 303 ? -11.674 -12.401 -0.522 1.00 51.88 303 LEU A O 1
ATOM 2419 N N . VAL A 1 304 ? -10.015 -12.764 0.938 1.00 46.28 304 VAL A N 1
ATOM 2420 C CA . VAL A 1 304 ? -9.065 -13.351 0.016 1.00 46.28 304 VAL A CA 1
ATOM 2421 C C . VAL A 1 304 ? -8.400 -14.529 0.724 1.00 46.28 304 VAL A C 1
ATOM 2423 O O . VAL A 1 304 ? -7.512 -14.354 1.555 1.00 46.28 304 VAL A O 1
ATOM 2426 N N . ARG A 1 305 ? -8.805 -15.757 0.373 1.00 45.72 305 ARG A N 1
ATOM 2427 C CA . ARG A 1 305 ? -7.836 -16.859 0.402 1.00 45.72 305 ARG A CA 1
ATOM 2428 C C . ARG A 1 305 ? -6.716 -16.440 -0.556 1.00 45.72 305 ARG A C 1
ATOM 2430 O O . ARG A 1 305 ? -7.069 -16.072 -1.684 1.00 45.72 305 ARG A O 1
ATOM 2437 N N . PRO A 1 306 ? -5.436 -16.448 -0.135 1.00 39.66 306 PRO A N 1
ATOM 2438 C CA . PRO A 1 306 ? -4.327 -16.107 -1.022 1.00 39.66 306 PRO A CA 1
ATOM 2439 C C . PRO A 1 306 ? -4.505 -16.962 -2.264 1.00 39.66 306 PRO A C 1
ATOM 2441 O O . PRO A 1 306 ? -4.695 -18.166 -2.114 1.00 39.66 306 PRO A O 1
ATOM 2444 N N . PHE A 1 307 ? -4.617 -16.310 -3.426 1.00 37.06 307 PHE A N 1
ATOM 2445 C CA . PHE A 1 307 ? -4.750 -16.908 -4.757 1.00 37.06 307 PHE A CA 1
ATOM 2446 C C . PHE A 1 307 ? -4.928 -18.440 -4.730 1.00 37.06 307 PHE A C 1
ATOM 2448 O O . PHE A 1 307 ? -3.967 -19.193 -4.827 1.00 37.06 307 PHE A O 1
ATOM 2455 N N . GLY A 1 308 ? -6.158 -18.897 -4.471 1.00 30.50 308 GLY A N 1
ATOM 2456 C CA . GLY A 1 308 ? -6.427 -20.310 -4.214 1.00 30.50 308 GLY A CA 1
ATOM 2457 C C . GLY A 1 308 ? -6.494 -21.148 -5.491 1.00 30.50 308 GLY A C 1
ATOM 2458 O O . GLY A 1 308 ? -7.320 -20.843 -6.352 1.00 30.50 308 GLY A O 1
ATOM 2459 N N . SER A 1 309 ? -5.678 -22.215 -5.477 1.00 32.75 309 SER A N 1
ATOM 2460 C CA . SER A 1 309 ? -5.487 -23.365 -6.391 1.00 32.75 309 SER A CA 1
ATOM 2461 C C . SER A 1 309 ? -4.899 -23.092 -7.770 1.00 32.75 309 SER A C 1
ATOM 2463 O O . SER A 1 309 ? -5.650 -22.600 -8.641 1.00 32.75 309 SER A O 1
#